Protein AF-A0A182VD23-F1 (afdb_monomer)

Mean predicted aligned error: 19.73 Å

Secondary structure (DSSP, 8-state):
---SSHHHHHHHHHHHHHHHHHHHHHHHHHHHHHTSPPPP-----S-------TT--PPPEEETTEEE--PSPGGGS-HHHHHHHHHHHHHH-SSSTTHHHHHHHHHHHHHHHHHHHHHTTSS----EEEEETTEEEEEEETTEEE-SSTTTSEEEETT--EEEEEEEEEETTEEEEEEEEBS--EES--SSS-GGGGT-EE--GGGB--SS-EEEEGGGEEEE----PPP------

Foldseek 3Di:
DDDPPVVVVVVVVVVVVVVVVVVVVVVVVVVVVVPPPDDPDPDDPDDPDDDDDPPDPFDWDDDDPDTHGPDPDPVVDPCPVVVVVVVVLVVQAPDPPPSVVSSVVSVVVVVVVVVVVVVVPDPDFQWDWDDDPPWIWTRLGPPQIATPDQFRQWFAFPVLWIWGWDHWDDDPRWIKTKTWTFPDKAQPDPPPHGNVVVSHIDDDPVRTPPPDIDIDTSVRTDGTDHDDDDPPPDDDD

Radius of gyration: 30.25 Å; Cα contacts (8 Å, |Δi|>4): 244; chains: 1; bounding box: 61×81×71 Å

Structure (mmCIF, N/CA/C/O backbone):
data_AF-A0A182VD23-F1
#
_entry.id   AF-A0A182VD23-F1
#
loop_
_atom_site.group_PDB
_atom_site.id
_atom_site.type_symbol
_atom_site.label_atom_id
_atom_site.label_alt_id
_atom_site.label_comp_id
_atom_site.label_asym_id
_atom_site.label_entity_id
_atom_site.label_seq_id
_atom_site.pdbx_PDB_ins_code
_atom_site.Cartn_x
_atom_site.Cartn_y
_atom_site.Cartn_z
_atom_site.occupancy
_atom_site.B_iso_or_equiv
_atom_site.auth_seq_id
_atom_site.auth_comp_id
_atom_site.auth_asym_id
_atom_site.auth_atom_id
_atom_site.pdbx_PDB_model_num
ATOM 1 N N . MET A 1 1 ? 3.317 13.951 44.340 1.00 42.00 1 MET A N 1
ATOM 2 C CA . MET A 1 1 ? 3.871 12.580 44.381 1.00 42.00 1 MET A CA 1
ATOM 3 C C . MET A 1 1 ? 3.862 12.025 42.963 1.00 42.00 1 MET A C 1
ATOM 5 O O . MET A 1 1 ? 2.855 11.476 42.544 1.00 42.00 1 MET A O 1
ATOM 9 N N . ALA A 1 2 ? 4.922 12.257 42.187 1.00 43.12 2 ALA A N 1
ATOM 10 C CA . ALA A 1 2 ? 5.004 11.820 40.794 1.00 43.12 2 ALA A CA 1
ATOM 11 C C . ALA A 1 2 ? 6.362 11.163 40.509 1.00 43.12 2 ALA A C 1
ATOM 13 O O . ALA A 1 2 ? 7.389 11.606 41.013 1.00 43.12 2 ALA A O 1
ATOM 14 N N . SER A 1 3 ? 6.302 10.138 39.660 1.00 50.72 3 SER A N 1
ATOM 15 C CA . SER A 1 3 ? 7.389 9.475 38.932 1.00 50.72 3 SER A CA 1
ATOM 16 C C . SER A 1 3 ? 8.380 8.613 39.733 1.00 50.72 3 SER A C 1
ATOM 18 O O . SER A 1 3 ? 9.484 9.013 40.091 1.00 50.72 3 SER A O 1
ATOM 20 N N . ASN A 1 4 ? 8.000 7.341 39.913 1.00 46.91 4 ASN A N 1
ATOM 21 C CA . ASN A 1 4 ? 8.939 6.224 40.112 1.00 46.91 4 ASN A CA 1
ATOM 22 C C . ASN A 1 4 ? 8.711 5.077 39.090 1.00 46.91 4 ASN A C 1
ATOM 24 O O . ASN A 1 4 ? 9.325 4.015 39.183 1.00 46.91 4 ASN A O 1
ATOM 28 N N . GLN A 1 5 ? 7.814 5.275 38.110 1.00 49.25 5 GLN A N 1
ATOM 29 C CA . GLN A 1 5 ? 7.507 4.300 37.052 1.00 49.25 5 GLN A CA 1
ATOM 30 C C . GLN A 1 5 ? 8.394 4.475 35.807 1.00 49.25 5 GLN A C 1
ATOM 32 O O . GLN A 1 5 ? 8.805 3.472 35.223 1.00 49.25 5 GLN A O 1
ATOM 37 N N . ASP A 1 6 ? 8.801 5.702 35.465 1.00 48.84 6 ASP A N 1
ATOM 38 C CA . ASP A 1 6 ? 9.590 5.958 34.249 1.00 48.84 6 ASP A CA 1
ATOM 39 C C . ASP A 1 6 ? 10.995 5.344 34.313 1.00 48.84 6 ASP A C 1
ATOM 41 O O . ASP A 1 6 ? 11.477 4.773 33.333 1.00 48.84 6 ASP A O 1
ATOM 45 N N . LYS A 1 7 ? 11.624 5.329 35.496 1.00 47.94 7 LYS A N 1
ATOM 46 C CA . LYS A 1 7 ? 12.974 4.764 35.683 1.00 47.94 7 LYS A CA 1
ATOM 47 C C . LYS A 1 7 ? 13.027 3.238 35.514 1.00 47.94 7 LYS A C 1
ATOM 49 O O . LYS A 1 7 ? 14.047 2.712 35.075 1.00 47.94 7 LYS A O 1
ATOM 54 N N . LYS A 1 8 ? 11.938 2.515 35.814 1.00 47.00 8 LYS A N 1
ATOM 55 C CA . LYS A 1 8 ? 11.879 1.046 35.659 1.00 47.00 8 LYS A CA 1
ATOM 56 C C . LYS A 1 8 ? 11.750 0.617 34.193 1.00 47.00 8 LYS A C 1
ATOM 58 O O . LYS A 1 8 ? 12.290 -0.423 33.822 1.00 47.00 8 LYS A O 1
ATOM 63 N N . SER A 1 9 ? 11.092 1.427 33.360 1.00 53.19 9 SER A N 1
ATOM 64 C CA . SER A 1 9 ? 10.899 1.131 31.933 1.00 53.19 9 SER A CA 1
ATOM 65 C C . SER A 1 9 ? 12.209 1.210 31.129 1.00 53.19 9 SER A C 1
ATOM 67 O O . SER A 1 9 ? 12.491 0.320 30.325 1.00 53.19 9 SER A O 1
ATOM 69 N N . GLY A 1 10 ? 13.067 2.196 31.424 1.00 48.94 10 GLY A N 1
ATOM 70 C CA . GLY A 1 10 ? 14.382 2.350 30.785 1.00 48.94 10 GLY A CA 1
ATOM 71 C C . GLY A 1 10 ? 15.418 1.300 31.210 1.00 48.94 10 GLY A C 1
ATOM 72 O O . GLY A 1 10 ? 16.267 0.897 30.419 1.00 48.94 10 GLY A O 1
ATOM 73 N N . LEU A 1 11 ? 15.334 0.798 32.447 1.00 50.34 11 LEU A N 1
ATOM 74 C CA . LEU A 1 11 ? 16.206 -0.283 32.926 1.00 50.34 11 LEU A CA 1
ATOM 75 C C . LEU A 1 11 ? 15.875 -1.630 32.263 1.00 50.34 11 LEU A C 1
ATOM 77 O O . LEU A 1 11 ? 16.789 -2.375 31.905 1.00 50.34 11 LEU A O 1
ATOM 81 N N . MET A 1 12 ? 14.588 -1.918 32.046 1.00 51.34 12 MET A N 1
ATOM 82 C CA . MET A 1 12 ? 14.136 -3.125 31.341 1.00 51.34 12 MET A CA 1
ATOM 83 C C . MET A 1 12 ? 14.519 -3.108 29.857 1.00 51.34 12 MET A C 1
ATOM 85 O O . MET A 1 12 ? 15.031 -4.107 29.352 1.00 51.34 12 MET A O 1
ATOM 89 N N . SER A 1 13 ? 14.359 -1.977 29.160 1.00 56.91 13 SER A N 1
ATOM 90 C CA . SER A 1 13 ? 14.743 -1.875 27.743 1.00 56.91 13 SER A CA 1
ATOM 91 C C . SER A 1 13 ? 16.252 -2.055 27.541 1.00 56.91 13 SER A C 1
ATOM 93 O O . SER A 1 13 ? 16.683 -2.763 26.629 1.00 56.91 13 SER A O 1
ATOM 95 N N . HIS A 1 14 ? 17.067 -1.515 28.449 1.00 60.25 14 HIS A N 1
ATOM 96 C CA . HIS A 1 14 ? 18.520 -1.652 28.397 1.00 60.25 14 HIS A CA 1
ATOM 97 C C . HIS A 1 14 ? 19.006 -3.061 28.796 1.00 60.25 14 HIS A C 1
ATOM 99 O O . HIS A 1 14 ? 20.056 -3.514 28.327 1.00 60.25 14 HIS A O 1
ATOM 105 N N . ALA A 1 15 ? 18.281 -3.776 29.661 1.00 63.81 15 ALA A N 1
ATOM 106 C CA . ALA A 1 15 ? 18.575 -5.175 29.977 1.00 63.81 15 ALA A CA 1
ATOM 107 C C . ALA A 1 15 ? 18.286 -6.089 28.777 1.00 63.81 15 ALA A C 1
ATOM 109 O O . ALA A 1 15 ? 19.123 -6.916 28.415 1.00 63.81 15 ALA A O 1
ATOM 110 N N . ILE A 1 16 ? 17.153 -5.872 28.104 1.00 66.75 16 ILE A N 1
ATOM 111 C CA . ILE A 1 16 ? 16.765 -6.613 26.901 1.00 66.75 16 ILE A CA 1
ATOM 112 C C . ILE A 1 16 ? 17.766 -6.358 25.766 1.00 66.75 16 ILE A C 1
ATOM 114 O O . ILE A 1 16 ? 18.278 -7.311 25.184 1.00 66.75 16 ILE A O 1
ATOM 118 N N . ALA A 1 17 ? 18.143 -5.100 25.513 1.00 67.44 17 ALA A N 1
ATOM 119 C CA . ALA A 1 17 ? 19.146 -4.763 24.499 1.00 67.44 17 ALA A CA 1
ATOM 120 C C . ALA A 1 17 ? 20.510 -5.437 24.761 1.00 67.44 17 ALA A C 1
ATOM 122 O O . ALA A 1 17 ? 21.162 -5.906 23.829 1.00 67.44 17 ALA A O 1
ATOM 123 N N . ARG A 1 18 ? 20.925 -5.552 26.033 1.00 72.31 18 ARG A N 1
ATOM 124 C CA . ARG A 1 18 ? 22.162 -6.256 26.415 1.00 72.31 18 ARG A CA 1
ATOM 125 C C . ARG A 1 18 ? 22.085 -7.766 26.183 1.00 72.31 18 ARG A C 1
ATOM 127 O O . ARG A 1 18 ? 23.083 -8.350 25.766 1.00 72.31 18 ARG A O 1
ATOM 134 N N . LEU A 1 19 ? 20.929 -8.386 26.421 1.00 72.62 19 LEU A N 1
ATOM 135 C CA . LEU A 1 19 ? 20.718 -9.811 26.148 1.00 72.62 19 LEU A CA 1
ATOM 136 C C . LEU A 1 19 ? 20.740 -10.106 24.644 1.00 72.62 19 LEU A C 1
ATOM 138 O O . LEU A 1 19 ? 21.412 -11.047 24.228 1.00 72.62 19 LEU A O 1
ATOM 142 N N . TYR A 1 20 ? 20.088 -9.269 23.831 1.00 69.62 20 TYR A N 1
ATOM 143 C CA . TYR A 1 20 ? 20.119 -9.409 22.372 1.00 69.62 20 TYR A CA 1
ATOM 144 C C . TYR A 1 20 ? 21.529 -9.242 21.809 1.00 69.62 20 TYR A C 1
ATOM 146 O O . TYR A 1 20 ? 21.958 -10.073 21.015 1.00 69.62 20 TYR A O 1
ATOM 154 N N . LYS A 1 21 ? 22.279 -8.231 22.267 1.00 76.88 21 LYS A N 1
ATOM 155 C CA . LYS A 1 21 ? 23.663 -8.017 21.826 1.00 76.88 21 LYS A CA 1
ATOM 156 C C . LYS A 1 21 ? 24.560 -9.213 22.161 1.00 76.88 21 LYS A C 1
ATOM 158 O O . LYS A 1 21 ? 25.269 -9.701 21.292 1.00 76.88 21 LYS A O 1
ATOM 163 N N . ARG A 1 22 ? 24.463 -9.738 23.389 1.00 80.00 22 ARG A N 1
ATOM 164 C CA . ARG A 1 22 ? 25.243 -10.908 23.820 1.00 80.00 22 ARG A CA 1
ATOM 165 C C . ARG A 1 22 ? 24.900 -12.158 23.004 1.00 80.00 22 ARG A C 1
ATOM 167 O O . ARG A 1 22 ? 25.797 -12.918 22.665 1.00 80.00 22 ARG A O 1
ATOM 174 N N . ARG A 1 23 ? 23.621 -12.357 22.664 1.00 77.94 23 ARG A N 1
ATOM 175 C CA . ARG A 1 23 ? 23.196 -13.488 21.832 1.00 77.94 23 ARG A CA 1
ATOM 176 C C . ARG A 1 23 ? 23.672 -13.354 20.386 1.00 77.94 23 ARG A C 1
ATOM 178 O O . ARG A 1 23 ? 24.032 -14.359 19.788 1.00 77.94 23 ARG A O 1
ATOM 185 N N . LEU A 1 24 ? 23.701 -12.135 19.845 1.00 75.38 2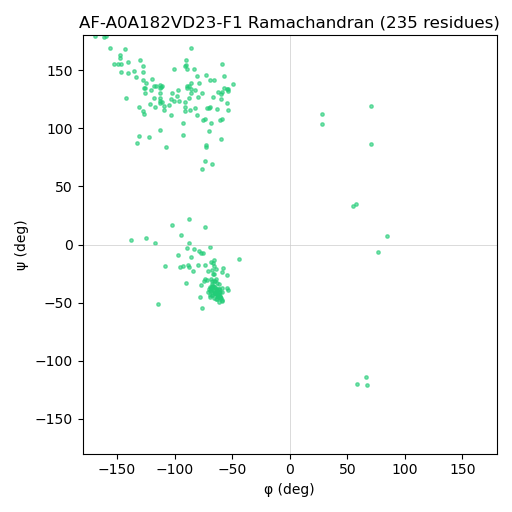4 LEU A N 1
ATOM 186 C CA . LEU A 1 24 ? 24.229 -11.871 18.506 1.00 75.38 24 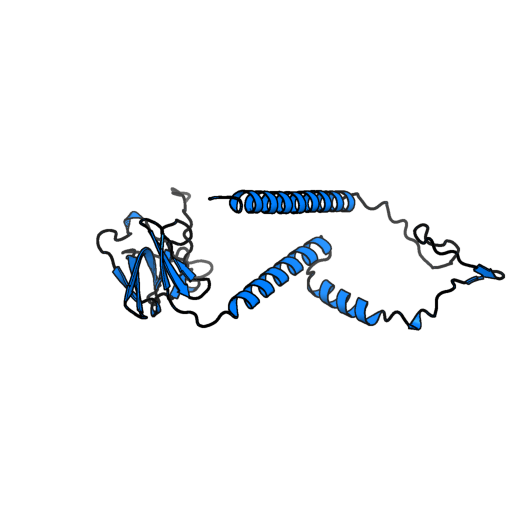LEU A CA 1
ATOM 187 C C . LEU A 1 24 ? 25.730 -12.192 18.429 1.00 75.38 24 LEU A C 1
ATOM 189 O O . LEU A 1 24 ? 26.152 -12.922 17.542 1.00 75.38 24 LEU A O 1
ATOM 193 N N . GLU A 1 25 ? 26.505 -11.720 19.410 1.00 85.19 25 GLU A N 1
ATOM 194 C CA . GLU A 1 25 ? 27.951 -11.975 19.512 1.00 85.19 25 GLU A CA 1
ATOM 195 C C . GLU A 1 25 ? 28.271 -13.471 19.704 1.00 85.19 25 GLU A C 1
ATOM 197 O O . GLU A 1 25 ? 29.299 -13.958 19.235 1.00 85.19 25 GLU A O 1
ATOM 202 N N . GLU A 1 26 ? 27.404 -14.218 20.39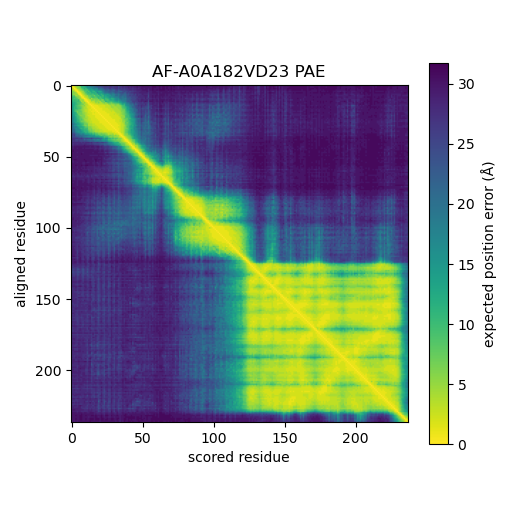5 1.00 82.81 26 GLU A N 1
ATOM 203 C CA . GLU A 1 26 ? 27.528 -15.672 20.567 1.00 82.81 26 GLU A CA 1
ATOM 204 C C . GLU A 1 26 ? 27.282 -16.412 19.244 1.00 82.81 26 GLU A C 1
ATOM 206 O O . GLU A 1 26 ? 28.089 -17.253 18.852 1.00 82.81 26 GLU A O 1
ATOM 211 N N . VAL A 1 27 ? 26.234 -16.027 18.509 1.00 74.81 27 VAL A N 1
ATOM 212 C CA . VAL A 1 27 ? 25.908 -16.597 17.193 1.00 74.81 27 VAL A CA 1
ATOM 213 C C . VAL A 1 27 ? 26.988 -16.278 16.157 1.00 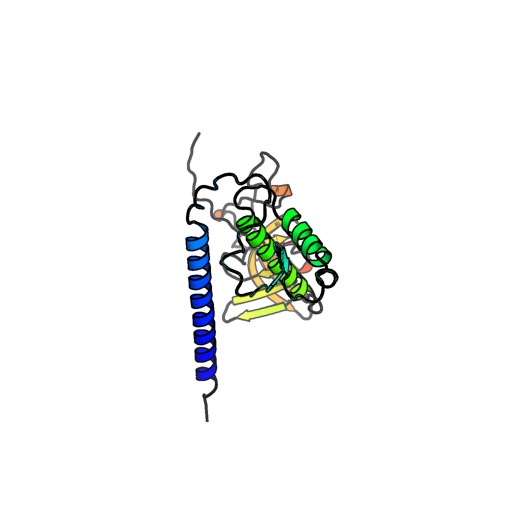74.81 27 VAL A C 1
ATOM 215 O O . VAL A 1 27 ? 27.375 -17.163 15.399 1.00 74.81 27 VAL A O 1
ATOM 218 N N . GLU A 1 28 ? 27.528 -15.057 16.133 1.00 79.38 28 GLU A N 1
ATOM 219 C CA . GLU A 1 28 ? 28.649 -14.702 15.247 1.00 79.38 28 GLU A CA 1
ATOM 220 C C . GLU A 1 28 ? 29.901 -15.536 15.544 1.00 79.38 28 GLU A C 1
ATOM 222 O O . GLU A 1 28 ? 30.595 -15.975 14.625 1.00 79.38 28 GLU A O 1
ATOM 227 N N . ARG A 1 29 ? 30.173 -15.814 16.825 1.00 77.81 29 ARG A N 1
ATOM 228 C CA . ARG A 1 29 ? 31.306 -16.649 17.237 1.00 77.81 29 ARG A CA 1
ATOM 229 C C . ARG A 1 29 ? 31.116 -18.111 16.828 1.00 77.81 29 ARG A C 1
ATOM 231 O O . ARG A 1 29 ? 32.067 -18.731 16.358 1.00 77.81 29 ARG A O 1
ATOM 238 N N . GLU A 1 30 ? 29.904 -18.648 16.955 1.00 77.19 30 GLU A N 1
ATOM 239 C CA . GLU A 1 30 ? 29.556 -19.982 16.446 1.00 77.19 30 GLU A CA 1
ATOM 240 C C . GLU A 1 30 ? 29.680 -20.056 14.917 1.00 77.19 30 GLU A C 1
ATOM 242 O O . GLU A 1 30 ? 30.200 -21.040 14.390 1.00 77.19 30 GLU A O 1
ATOM 247 N N . LEU A 1 31 ? 29.286 -18.997 14.202 1.00 73.12 31 LEU A N 1
ATOM 248 C CA . LEU A 1 31 ? 29.409 -18.917 12.746 1.00 73.12 31 LEU A CA 1
ATOM 249 C C . LEU A 1 31 ? 30.878 -18.914 12.293 1.00 73.12 31 LEU A C 1
ATOM 251 O O . LEU A 1 31 ? 31.228 -19.604 11.339 1.00 73.12 31 LEU A O 1
ATOM 255 N N . LEU A 1 32 ? 31.740 -18.172 12.996 1.00 73.94 32 LEU A N 1
ATOM 256 C CA . LEU A 1 32 ? 33.184 -18.135 12.742 1.00 73.94 32 LEU A CA 1
ATOM 257 C C . LEU A 1 32 ? 33.860 -19.481 13.036 1.00 73.94 32 LEU A C 1
ATOM 259 O O . LEU A 1 32 ? 34.761 -19.887 12.304 1.00 73.94 32 LEU A O 1
ATOM 263 N N . LEU A 1 33 ? 33.411 -20.201 14.070 1.00 69.31 33 LEU A N 1
ATOM 264 C CA . LEU A 1 33 ? 33.880 -21.560 14.360 1.00 69.31 33 LEU A CA 1
ATOM 265 C C . LEU A 1 33 ? 33.423 -22.565 13.293 1.00 69.31 33 LEU A C 1
ATOM 267 O O . LEU A 1 33 ? 34.195 -23.444 12.923 1.00 69.31 33 LEU A O 1
ATOM 271 N N . ALA A 1 34 ? 32.207 -22.417 12.765 1.00 62.03 34 ALA A N 1
ATOM 272 C CA . ALA A 1 34 ? 31.674 -23.268 11.701 1.00 62.03 34 ALA A CA 1
ATOM 273 C C . ALA A 1 34 ? 32.292 -22.994 10.314 1.00 62.03 34 ALA A C 1
ATOM 275 O O . ALA A 1 34 ? 32.177 -23.828 9.421 1.00 62.03 34 ALA A O 1
ATOM 276 N N . GLN A 1 35 ? 32.937 -21.837 10.123 1.00 64.25 35 GLN A N 1
ATOM 277 C CA . GLN A 1 35 ? 33.665 -21.477 8.897 1.00 64.25 35 GLN A CA 1
ATOM 278 C C . GLN A 1 35 ? 35.137 -21.919 8.904 1.00 64.25 35 GLN A C 1
ATOM 280 O O . GLN A 1 35 ? 35.831 -21.736 7.903 1.00 64.25 35 GLN A O 1
ATOM 285 N N . GLN A 1 36 ? 35.628 -22.507 10.000 1.00 60.81 36 GLN A N 1
ATOM 286 C CA . GLN A 1 36 ? 36.935 -23.162 10.001 1.00 60.81 36 GLN A CA 1
ATOM 287 C C . GLN A 1 36 ? 36.896 -24.339 9.008 1.00 60.81 36 GLN A C 1
ATOM 289 O O . GLN A 1 36 ? 35.953 -25.133 9.058 1.00 60.81 36 GLN A O 1
ATOM 294 N N . PRO A 1 37 ? 37.880 -24.471 8.099 1.00 55.38 37 PRO A N 1
ATOM 295 C CA . PRO A 1 37 ? 37.926 -25.597 7.178 1.00 55.38 37 PRO A CA 1
ATOM 296 C C . PRO A 1 37 ? 37.995 -26.892 7.987 1.00 55.38 37 PRO A C 1
ATOM 298 O O . PRO A 1 37 ? 38.863 -27.040 8.851 1.00 55.38 37 PRO A O 1
ATOM 301 N N . GLU A 1 38 ? 37.066 -27.817 7.731 1.00 58.50 38 GLU A N 1
ATOM 302 C CA . GLU A 1 38 ? 37.112 -29.133 8.361 1.00 58.50 38 GLU A CA 1
ATOM 303 C C . GLU A 1 38 ? 38.486 -29.765 8.082 1.00 58.50 38 GLU A C 1
ATOM 305 O O . GLU A 1 38 ? 38.966 -29.703 6.942 1.00 58.50 38 GLU A O 1
ATOM 310 N N . PRO A 1 39 ? 39.158 -30.342 9.097 1.00 51.69 39 PRO A N 1
ATOM 311 C CA . PRO A 1 39 ? 40.423 -31.018 8.868 1.00 51.69 39 PRO A CA 1
ATOM 312 C C . PRO A 1 39 ? 40.216 -32.114 7.815 1.00 51.69 39 PRO A C 1
ATOM 314 O O . PRO A 1 39 ? 39.145 -32.728 7.780 1.00 51.69 39 PRO A O 1
ATOM 317 N N . PRO A 1 40 ? 41.216 -32.370 6.953 1.00 42.97 40 PRO A N 1
ATOM 318 C CA . PRO A 1 40 ? 41.076 -33.313 5.855 1.00 42.97 40 PRO A CA 1
ATOM 319 C C . PRO A 1 40 ? 40.599 -34.664 6.392 1.00 42.97 40 PRO A C 1
ATOM 321 O O . PRO A 1 40 ? 41.277 -35.317 7.188 1.00 42.97 40 PRO A O 1
ATOM 324 N N . THR A 1 41 ? 39.402 -35.066 5.972 1.00 48.59 41 THR A N 1
ATOM 325 C CA . THR A 1 41 ? 38.813 -36.354 6.320 1.00 48.59 41 THR A CA 1
ATOM 326 C C . THR A 1 41 ? 39.594 -37.445 5.599 1.00 48.59 41 THR A C 1
ATOM 328 O O . THR A 1 41 ? 39.390 -37.732 4.421 1.00 48.59 41 THR A O 1
ATOM 331 N N . VAL A 1 42 ? 40.529 -38.067 6.318 1.00 40.94 42 VAL A N 1
ATOM 332 C CA . VAL A 1 42 ? 41.117 -39.339 5.899 1.00 40.94 42 VAL A CA 1
ATOM 333 C C . VAL A 1 42 ? 39.981 -40.357 5.882 1.00 40.94 42 VAL A C 1
ATOM 335 O O . VAL A 1 42 ? 39.350 -40.611 6.907 1.00 40.94 42 VAL A O 1
ATOM 338 N N . GLY A 1 43 ? 39.680 -40.900 4.703 1.00 44.88 43 GLY A N 1
ATOM 339 C CA . GLY A 1 43 ? 38.622 -41.885 4.527 1.00 44.88 43 GLY A CA 1
ATOM 340 C C . GLY A 1 43 ? 38.866 -43.117 5.396 1.00 44.88 43 GLY A C 1
ATOM 341 O O . GLY A 1 43 ? 39.738 -43.929 5.097 1.00 44.88 43 GLY A O 1
ATOM 342 N N . VAL A 1 44 ? 38.069 -43.279 6.451 1.00 35.97 44 VAL A N 1
ATOM 343 C CA . VAL A 1 44 ? 38.044 -44.507 7.249 1.00 35.97 44 VAL A CA 1
ATOM 344 C C . VAL A 1 44 ? 36.952 -45.412 6.687 1.00 35.97 44 VAL A C 1
ATOM 346 O O . VAL A 1 44 ? 35.760 -45.181 6.877 1.00 35.97 44 VAL A O 1
ATOM 349 N N . LYS A 1 45 ? 37.376 -46.452 5.961 1.00 38.81 45 LYS A N 1
ATOM 350 C CA . LYS A 1 45 ? 36.561 -47.642 5.699 1.00 38.81 45 LYS A CA 1
ATOM 351 C C . LYS A 1 45 ? 36.624 -48.569 6.917 1.00 38.81 45 LYS A C 1
ATOM 353 O O . LYS A 1 45 ? 37.696 -48.759 7.476 1.00 38.81 45 LYS A O 1
ATOM 358 N N . SER A 1 46 ? 35.497 -49.232 7.184 1.00 34.53 46 SER A N 1
ATOM 359 C CA . SER A 1 46 ? 35.333 -50.417 8.043 1.00 34.53 46 SER A CA 1
ATOM 360 C C . SER A 1 46 ? 35.488 -50.205 9.553 1.00 34.53 46 SER A C 1
ATOM 362 O O . SER A 1 46 ? 36.545 -49.849 10.063 1.00 34.53 46 SER A O 1
ATOM 364 N N . HIS A 1 47 ? 34.411 -50.505 10.280 1.00 41.06 47 HIS A N 1
ATOM 365 C CA . HIS A 1 47 ? 34.390 -50.579 11.735 1.00 41.06 47 HIS A CA 1
ATOM 366 C C . HIS A 1 47 ? 35.111 -51.839 12.221 1.00 41.06 47 HIS A C 1
ATOM 368 O O . HIS A 1 47 ? 34.564 -52.938 12.164 1.00 41.06 47 HIS A O 1
ATOM 374 N N . ASN A 1 48 ? 36.295 -51.649 12.792 1.00 38.41 48 ASN A N 1
ATOM 375 C CA . ASN A 1 48 ? 36.938 -52.617 13.668 1.00 38.41 48 ASN A CA 1
ATOM 376 C C . ASN A 1 48 ? 37.170 -51.859 14.982 1.00 38.41 48 ASN A C 1
ATOM 378 O O . ASN A 1 48 ? 38.118 -51.088 15.108 1.00 38.41 48 ASN A O 1
ATOM 382 N N . ALA A 1 49 ? 36.216 -51.956 15.908 1.00 41.28 49 ALA A N 1
ATOM 383 C CA . ALA A 1 49 ? 36.185 -51.162 17.131 1.00 41.28 49 ALA A CA 1
ATOM 384 C C . ALA A 1 49 ? 37.421 -51.416 18.012 1.00 41.28 49 ALA A C 1
ATOM 386 O O . ALA A 1 49 ? 37.509 -52.456 18.654 1.00 41.28 49 ALA A O 1
ATOM 387 N N . TYR A 1 50 ? 38.342 -50.450 18.068 1.00 40.84 50 TYR A N 1
ATOM 388 C CA . TYR A 1 50 ? 39.399 -50.386 19.088 1.00 40.84 50 TYR A CA 1
ATOM 389 C C . TYR A 1 50 ? 39.650 -48.974 19.643 1.00 40.84 50 TYR A C 1
ATOM 391 O O . TYR A 1 50 ? 40.513 -48.802 20.499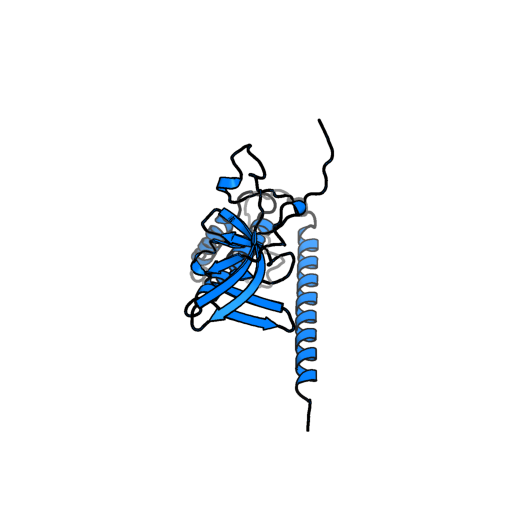 1.00 40.84 50 TYR A O 1
ATOM 399 N N . SER A 1 51 ? 38.879 -47.961 19.237 1.00 41.69 51 SER A N 1
ATOM 400 C CA . SER A 1 51 ? 38.969 -46.619 19.822 1.00 41.69 51 SER A CA 1
ATOM 401 C C . SER A 1 51 ? 37.592 -46.076 20.205 1.00 41.69 51 SER A C 1
ATOM 403 O O . SER A 1 51 ? 36.698 -45.914 19.375 1.00 41.69 51 SER A O 1
ATOM 405 N N . ALA A 1 52 ? 37.417 -45.813 21.501 1.00 43.97 52 ALA A N 1
ATOM 406 C CA . ALA A 1 52 ? 36.273 -45.086 22.030 1.00 43.97 52 ALA A CA 1
ATOM 407 C C . ALA A 1 52 ? 36.384 -43.592 21.670 1.00 43.97 52 ALA A C 1
ATOM 409 O O . ALA A 1 52 ? 37.475 -43.022 21.619 1.00 43.97 52 ALA A O 1
ATOM 410 N N . CYS A 1 53 ? 35.239 -42.956 21.421 1.00 46.47 53 CYS A N 1
ATOM 411 C CA . CYS A 1 53 ? 35.116 -41.522 21.166 1.00 46.47 53 CYS A CA 1
ATOM 412 C C . CYS A 1 53 ? 35.753 -40.699 22.302 1.00 46.47 53 CYS A C 1
ATOM 414 O O . CYS A 1 53 ? 35.299 -40.771 23.441 1.00 46.47 53 CYS A O 1
ATOM 416 N N . MET A 1 54 ? 36.739 -39.849 21.992 1.00 43.19 54 MET A N 1
ATOM 417 C CA . MET A 1 54 ? 37.421 -39.004 22.992 1.00 43.19 54 MET A CA 1
ATOM 418 C C . MET A 1 54 ? 36.539 -37.884 23.584 1.00 43.19 54 MET A C 1
ATOM 420 O O . MET A 1 54 ? 36.994 -37.144 24.451 1.00 43.19 54 MET A O 1
ATOM 424 N N . LYS A 1 55 ? 35.284 -37.736 23.128 1.00 44.62 55 LYS A N 1
ATOM 425 C CA . LYS A 1 55 ? 34.302 -36.783 23.683 1.00 44.62 55 LYS A CA 1
ATOM 426 C C . LYS A 1 55 ? 33.333 -37.413 24.689 1.00 44.62 55 LYS A C 1
ATOM 428 O O . LYS A 1 55 ? 32.571 -36.688 25.322 1.00 44.62 55 LYS A O 1
ATOM 433 N N . CYS A 1 56 ? 33.327 -38.736 24.831 1.00 52.31 56 CYS A N 1
ATOM 434 C CA . CYS A 1 56 ? 32.438 -39.420 25.760 1.00 52.31 56 CYS A CA 1
ATOM 435 C C . CYS A 1 56 ? 33.131 -39.571 27.121 1.00 52.31 56 CYS A C 1
ATOM 437 O O . CYS A 1 56 ? 34.096 -40.314 27.242 1.00 52.31 56 CYS A O 1
ATOM 439 N N . THR A 1 57 ? 32.610 -38.928 28.168 1.00 48.72 57 THR A N 1
ATOM 440 C CA . THR A 1 57 ? 33.020 -39.118 29.580 1.00 48.72 57 THR A CA 1
ATOM 441 C C . THR A 1 57 ? 32.539 -40.446 30.182 1.00 48.72 57 THR A C 1
ATOM 443 O O . THR A 1 57 ? 32.523 -40.624 31.397 1.00 48.72 57 THR A O 1
ATOM 446 N N . ILE A 1 58 ? 32.108 -41.387 29.342 1.00 53.22 58 ILE A N 1
ATOM 447 C CA . ILE A 1 58 ? 31.472 -42.629 29.767 1.00 53.22 58 ILE A CA 1
ATOM 448 C C . ILE A 1 58 ? 32.554 -43.695 29.935 1.00 53.22 58 ILE A C 1
ATOM 450 O O . ILE A 1 58 ? 33.226 -44.068 28.974 1.00 53.22 58 ILE A O 1
ATOM 454 N N . VAL A 1 59 ? 32.695 -44.195 31.160 1.00 56.34 59 VAL A N 1
ATOM 455 C CA . VAL A 1 59 ? 33.618 -45.280 31.501 1.00 56.34 59 VAL A CA 1
ATOM 456 C C . VAL A 1 59 ? 32.956 -46.616 31.150 1.00 56.34 59 VAL A C 1
ATOM 458 O O . VAL A 1 59 ? 31.898 -46.943 31.686 1.00 56.34 59 VAL A O 1
ATOM 461 N N . GLY A 1 60 ? 33.544 -47.366 30.216 1.00 64.06 60 GLY A N 1
ATOM 462 C CA . GLY A 1 60 ? 33.144 -48.742 29.903 1.00 64.06 60 GLY A CA 1
ATOM 463 C C . GLY A 1 60 ? 33.906 -49.762 30.753 1.00 64.06 60 GLY A C 1
ATOM 464 O O . GLY A 1 60 ? 35.026 -49.496 31.186 1.00 64.06 60 GLY A O 1
ATOM 465 N N . GLU A 1 61 ? 33.316 -50.936 30.970 1.00 66.00 61 GLU A N 1
ATOM 466 C CA . GLU A 1 61 ? 33.965 -52.083 31.616 1.00 66.00 61 GLU A CA 1
ATOM 467 C C . GLU A 1 61 ? 34.500 -53.039 30.541 1.00 66.00 61 GLU A C 1
ATOM 469 O O . GLU A 1 61 ? 33.809 -53.343 29.567 1.00 66.00 61 GLU A O 1
ATOM 474 N N . LEU A 1 62 ? 35.745 -53.496 30.683 1.00 69.06 62 LEU A N 1
ATOM 475 C CA . LEU A 1 62 ? 36.351 -54.473 29.779 1.00 69.06 62 LEU A CA 1
ATOM 476 C C . LEU A 1 62 ? 36.204 -55.873 30.384 1.00 69.06 62 LEU A C 1
ATOM 478 O O . LEU A 1 62 ? 36.682 -56.105 31.492 1.00 69.06 62 LEU A O 1
ATOM 482 N N . ASP A 1 63 ? 35.593 -56.798 29.648 1.00 66.56 63 ASP A N 1
ATOM 483 C CA . ASP A 1 63 ? 35.545 -58.217 30.009 1.00 66.56 63 ASP A CA 1
ATOM 484 C C . ASP A 1 63 ? 36.042 -59.067 28.825 1.00 66.56 63 ASP A C 1
ATOM 486 O O . ASP A 1 63 ? 35.497 -59.049 27.713 1.00 66.56 63 ASP A O 1
ATOM 490 N N . GLY A 1 64 ? 37.177 -59.738 29.042 1.00 78.50 64 GLY A N 1
ATOM 491 C CA . GLY A 1 64 ? 37.963 -60.398 28.001 1.00 78.50 64 GLY A CA 1
ATOM 492 C C . GLY A 1 64 ? 38.424 -59.432 26.900 1.00 78.50 64 GLY A C 1
ATOM 493 O O . GLY A 1 64 ? 39.148 -58.470 27.147 1.00 78.50 64 GLY A O 1
ATOM 494 N N . HIS A 1 65 ? 38.007 -59.698 25.658 1.00 66.31 65 HIS A N 1
ATOM 495 C CA . HIS A 1 65 ? 38.293 -58.856 24.485 1.00 66.31 65 HIS A CA 1
ATOM 496 C C . HIS A 1 65 ? 37.105 -57.978 24.062 1.00 66.31 65 HIS A C 1
ATOM 498 O O . HIS A 1 65 ? 37.063 -57.506 22.926 1.00 66.31 65 HIS A O 1
ATOM 504 N N . ARG A 1 66 ? 36.109 -57.780 24.935 1.00 46.44 66 ARG A N 1
ATOM 505 C CA . ARG A 1 66 ? 34.919 -56.976 24.630 1.00 46.44 66 ARG A CA 1
ATOM 506 C C . ARG A 1 66 ? 34.717 -55.876 25.665 1.00 46.44 66 ARG A C 1
ATOM 508 O O . ARG A 1 66 ? 34.892 -56.082 26.860 1.00 46.44 66 ARG A O 1
ATOM 515 N N . MET A 1 67 ? 34.347 -54.696 25.177 1.00 57.62 67 MET A N 1
ATOM 516 C CA . MET A 1 67 ? 34.025 -53.533 26.000 1.00 57.62 67 MET A CA 1
ATOM 517 C C . MET A 1 67 ? 32.505 -53.434 26.162 1.00 57.62 67 MET A C 1
ATOM 519 O O . MET A 1 67 ? 31.775 -53.450 25.170 1.00 57.62 67 MET A O 1
ATOM 523 N N . TYR A 1 68 ? 32.040 -53.327 27.404 1.00 54.41 68 TYR A N 1
ATOM 524 C CA . TYR A 1 68 ? 30.636 -53.204 27.777 1.00 54.41 68 TYR A CA 1
ATOM 525 C C . TYR A 1 68 ? 30.385 -51.817 28.368 1.00 54.41 68 TYR A C 1
ATOM 527 O O . TYR A 1 68 ? 31.090 -51.366 29.268 1.00 54.41 68 TYR A O 1
ATOM 535 N N . PHE A 1 69 ? 29.354 -51.132 27.881 1.00 62.75 69 PHE A N 1
ATOM 536 C CA . PHE A 1 69 ? 28.874 -49.892 28.484 1.00 62.75 69 PHE A CA 1
ATOM 537 C C . PHE A 1 69 ? 27.600 -50.203 29.268 1.00 62.75 69 PHE A C 1
ATOM 539 O O . PHE A 1 69 ? 26.658 -50.761 28.704 1.00 62.75 69 PHE A O 1
ATOM 546 N N . ARG A 1 70 ? 27.564 -49.852 30.560 1.00 52.03 70 ARG A N 1
ATOM 547 C CA . ARG A 1 70 ? 26.378 -50.010 31.417 1.00 52.03 70 ARG A CA 1
ATOM 548 C C . ARG A 1 70 ? 25.321 -48.960 31.060 1.00 52.03 70 ARG A C 1
ATOM 550 O O . ARG A 1 70 ? 25.116 -48.001 31.792 1.00 52.03 70 ARG A O 1
ATOM 557 N N . PHE A 1 71 ? 24.674 -49.122 29.914 1.00 55.25 71 PHE A N 1
ATOM 558 C CA . PHE A 1 71 ? 23.433 -48.423 29.605 1.00 55.25 71 PHE A CA 1
ATOM 559 C C . PHE A 1 71 ? 22.267 -49.387 29.796 1.00 55.25 71 PHE A C 1
ATOM 561 O O . PHE A 1 71 ? 22.289 -50.492 29.250 1.00 55.25 71 PHE A O 1
ATOM 568 N N . ASP A 1 72 ? 21.238 -48.951 30.528 1.00 47.47 72 ASP A N 1
ATOM 569 C CA . ASP A 1 72 ? 19.906 -49.536 30.383 1.00 47.47 72 ASP A CA 1
ATOM 570 C C . ASP A 1 72 ? 19.529 -49.482 28.898 1.00 47.47 72 ASP A C 1
ATOM 572 O O . ASP A 1 72 ? 19.783 -48.488 28.214 1.00 47.47 72 ASP A O 1
ATOM 576 N N . GLY A 1 73 ? 19.041 -50.608 28.378 1.00 50.06 73 GLY A N 1
ATOM 577 C CA . GLY A 1 73 ? 19.199 -50.961 26.969 1.00 50.06 73 GLY A CA 1
ATOM 578 C C . GLY A 1 73 ? 18.822 -49.859 25.971 1.00 50.06 73 GLY A C 1
ATOM 579 O O . GLY A 1 73 ? 17.758 -49.252 26.071 1.00 50.06 73 GLY A O 1
ATOM 580 N N . LEU A 1 74 ? 19.644 -49.716 24.919 1.00 51.75 74 LEU A N 1
ATOM 581 C CA . LEU A 1 74 ? 19.439 -48.887 23.711 1.00 51.75 74 LEU A CA 1
ATOM 582 C C . LEU A 1 74 ? 18.029 -48.963 23.081 1.00 51.75 74 LEU A C 1
ATOM 584 O O . LEU A 1 74 ? 17.688 -48.143 22.237 1.00 51.75 74 LEU A O 1
ATOM 588 N N . LYS A 1 75 ? 17.201 -49.931 23.488 1.00 51.25 75 LYS A N 1
ATOM 589 C CA . LYS A 1 75 ? 15.796 -50.081 23.093 1.00 51.25 75 LYS A CA 1
ATOM 590 C C . LYS A 1 75 ? 14.880 -48.960 23.610 1.00 51.25 75 LYS A C 1
ATOM 592 O O . LYS A 1 75 ? 13.763 -48.849 23.120 1.00 51.25 75 LYS A O 1
ATOM 597 N N . THR A 1 76 ? 15.305 -48.159 24.589 1.00 50.94 76 THR A N 1
ATOM 598 C CA . THR A 1 76 ? 14.485 -47.070 25.161 1.00 50.94 76 THR A CA 1
ATOM 599 C C . THR A 1 76 ? 14.629 -45.737 24.423 1.00 50.94 76 THR A C 1
ATOM 601 O O . THR A 1 76 ? 13.749 -44.884 24.532 1.00 50.94 76 THR A O 1
ATOM 604 N N . ILE A 1 77 ? 15.684 -45.555 23.621 1.00 55.28 77 ILE A N 1
ATOM 605 C CA . ILE A 1 77 ? 15.873 -44.361 22.791 1.00 55.28 77 ILE A CA 1
ATOM 606 C C . ILE A 1 77 ? 15.278 -44.651 21.413 1.00 55.28 77 ILE A C 1
ATOM 608 O O . ILE A 1 77 ? 15.921 -45.230 20.540 1.00 55.28 77 ILE A O 1
ATOM 612 N N . SER A 1 78 ? 14.017 -44.266 21.216 1.00 58.81 78 SER A N 1
ATOM 613 C CA . SER A 1 78 ? 13.381 -44.360 19.903 1.00 58.81 78 SER A CA 1
ATOM 614 C C . SER A 1 78 ? 14.024 -43.356 18.943 1.00 58.81 78 SER A C 1
ATOM 616 O O . SER A 1 78 ? 13.750 -42.155 19.003 1.00 58.81 78 SER A O 1
ATOM 618 N N . ALA A 1 79 ? 14.863 -43.852 18.029 1.00 62.91 79 ALA A N 1
ATOM 619 C CA . ALA A 1 79 ? 15.423 -43.063 16.930 1.00 62.91 79 ALA A CA 1
ATOM 620 C C . ALA A 1 79 ? 14.329 -42.453 16.035 1.00 62.91 79 ALA A C 1
ATOM 622 O O . ALA A 1 79 ? 14.562 -41.446 15.377 1.00 62.91 79 ALA A O 1
ATOM 623 N N . PHE A 1 80 ? 13.114 -43.006 16.075 1.00 67.69 80 PHE A N 1
ATOM 624 C CA . PHE A 1 80 ? 11.991 -42.605 15.236 1.00 67.69 80 PHE A CA 1
ATOM 625 C C . PHE A 1 80 ? 11.592 -41.131 15.402 1.00 67.69 80 PHE A C 1
ATOM 627 O O . PHE A 1 80 ? 11.333 -40.448 14.416 1.00 67.69 80 PHE A O 1
ATOM 634 N N . ILE A 1 81 ? 11.576 -40.606 16.634 1.00 63.09 81 ILE A N 1
ATOM 635 C CA . ILE A 1 81 ? 11.223 -39.193 16.883 1.00 63.09 81 ILE A CA 1
ATOM 636 C C . ILE A 1 81 ? 12.280 -38.269 16.266 1.00 63.09 81 ILE A C 1
ATOM 638 O O . ILE A 1 81 ? 11.958 -37.244 15.663 1.00 63.09 81 ILE A O 1
ATOM 642 N N . PHE A 1 82 ? 13.547 -38.656 16.393 1.00 70.88 82 PHE A N 1
ATOM 643 C CA . PHE A 1 82 ? 14.663 -37.905 15.840 1.00 70.88 82 PHE A CA 1
ATOM 644 C C . PHE A 1 82 ? 14.700 -37.988 14.307 1.00 70.88 82 PHE A C 1
ATOM 646 O O . PHE A 1 82 ? 14.906 -36.976 13.642 1.00 70.88 82 PHE A O 1
ATOM 653 N N . GLU A 1 83 ? 14.430 -39.158 13.731 1.00 69.75 83 GLU A N 1
ATOM 654 C CA . GLU A 1 83 ? 14.344 -39.357 12.282 1.00 69.75 83 GLU A CA 1
ATOM 655 C C . GLU A 1 83 ? 13.189 -38.577 11.654 1.00 69.75 83 GLU A C 1
ATOM 657 O O . GLU A 1 83 ? 13.386 -37.948 10.613 1.00 69.75 83 GLU A O 1
ATOM 662 N N . ALA A 1 84 ? 12.019 -38.554 12.298 1.00 70.94 84 ALA A N 1
ATOM 663 C CA . ALA A 1 84 ? 10.883 -37.752 11.854 1.00 70.94 84 ALA A CA 1
ATOM 664 C C . ALA A 1 84 ? 11.239 -36.256 11.817 1.00 70.94 84 ALA A C 1
ATOM 666 O O . ALA A 1 84 ? 11.020 -35.584 10.810 1.00 70.94 84 ALA A O 1
ATOM 667 N N . PHE A 1 85 ? 11.885 -35.754 12.874 1.00 75.56 85 PHE A N 1
ATOM 668 C CA . PHE A 1 85 ? 12.358 -34.371 12.930 1.00 75.56 85 PHE A CA 1
ATOM 669 C C . PHE A 1 85 ? 13.411 -34.058 11.851 1.00 75.56 85 PHE A C 1
ATOM 671 O O . PHE A 1 85 ? 13.332 -33.033 11.170 1.00 75.56 85 PHE A O 1
ATOM 678 N N . LEU A 1 86 ? 14.384 -34.952 11.644 1.00 76.19 86 LEU A N 1
ATOM 679 C CA . LEU A 1 86 ? 15.403 -34.791 10.603 1.00 76.19 86 LEU A CA 1
ATOM 680 C C . LEU A 1 86 ? 14.814 -34.826 9.193 1.00 76.19 86 LEU A C 1
ATOM 682 O O . LEU A 1 86 ? 15.298 -34.125 8.305 1.00 76.19 86 LEU A O 1
ATOM 686 N N . HIS A 1 87 ? 13.799 -35.652 8.969 1.00 77.88 87 HIS A N 1
ATOM 687 C CA . HIS A 1 87 ? 13.103 -35.726 7.696 1.00 77.88 87 HIS A CA 1
ATOM 688 C C . HIS A 1 87 ? 12.425 -34.393 7.350 1.00 77.88 87 HIS A C 1
ATOM 690 O O . HIS A 1 87 ? 12.555 -33.916 6.221 1.00 77.88 87 HIS A O 1
ATOM 696 N N . ASP A 1 88 ? 11.784 -33.747 8.322 1.00 80.44 88 ASP A N 1
ATOM 697 C CA . ASP A 1 88 ? 11.156 -32.444 8.107 1.00 80.44 88 ASP A CA 1
ATOM 698 C C . ASP A 1 88 ? 12.190 -31.342 7.849 1.00 80.44 88 ASP A C 1
ATOM 700 O O . ASP A 1 88 ? 12.010 -30.537 6.936 1.00 80.44 88 ASP A O 1
ATOM 704 N N . LEU A 1 89 ? 13.326 -31.352 8.557 1.00 77.12 89 LEU A N 1
ATOM 705 C CA . LEU A 1 89 ? 14.437 -30.433 8.277 1.00 77.12 89 LEU A CA 1
ATOM 706 C C . LEU A 1 89 ? 15.016 -30.622 6.871 1.00 77.12 89 LEU A C 1
ATOM 708 O O . LEU A 1 89 ? 15.293 -29.639 6.185 1.00 77.12 89 LEU A O 1
ATOM 712 N N . LYS A 1 90 ? 15.168 -31.869 6.411 1.00 80.75 90 LYS A N 1
ATOM 713 C CA . LYS A 1 90 ? 15.675 -32.167 5.061 1.00 80.75 90 LYS A CA 1
ATOM 714 C C . LYS A 1 90 ? 14.769 -31.603 3.967 1.00 80.75 90 LYS A C 1
ATOM 716 O O . LYS A 1 90 ? 15.285 -31.153 2.953 1.00 80.75 90 LYS A O 1
ATOM 721 N N . LYS A 1 91 ? 13.449 -31.559 4.180 1.00 80.06 91 LYS A N 1
ATOM 722 C CA . LYS A 1 91 ? 12.500 -30.941 3.235 1.00 80.06 91 LYS A CA 1
ATOM 723 C C . LYS A 1 91 ? 12.647 -29.422 3.115 1.00 80.06 91 LYS A C 1
ATOM 725 O O . LYS A 1 91 ? 12.202 -28.856 2.122 1.00 80.06 91 LYS A O 1
ATOM 730 N N . LEU A 1 92 ? 13.234 -28.753 4.110 1.00 76.06 92 LEU A N 1
ATOM 731 C CA . LEU A 1 92 ? 13.456 -27.302 4.074 1.00 76.06 92 LEU A CA 1
ATOM 732 C C . LEU A 1 92 ? 14.679 -26.915 3.229 1.00 76.06 92 LEU A C 1
ATOM 734 O O . LEU A 1 92 ? 14.815 -25.756 2.837 1.00 76.06 92 LEU A O 1
ATOM 738 N N . VAL A 1 93 ? 15.561 -27.873 2.947 1.00 80.31 93 VAL A N 1
ATOM 739 C CA . VAL A 1 93 ? 16.824 -27.660 2.244 1.00 80.31 93 VAL A CA 1
ATOM 740 C C . VAL A 1 93 ? 16.672 -28.071 0.783 1.00 80.31 93 VAL A C 1
ATOM 742 O O . VAL A 1 93 ? 16.344 -29.214 0.485 1.00 80.31 93 VAL A O 1
ATOM 745 N N . HIS A 1 94 ? 16.947 -27.147 -0.137 1.00 70.06 94 HIS A N 1
ATOM 746 C CA . HIS A 1 94 ? 16.783 -27.390 -1.575 1.00 70.06 94 HIS A CA 1
ATOM 747 C C . HIS A 1 94 ? 18.092 -27.830 -2.249 1.00 70.06 94 HIS A C 1
ATOM 749 O O . HIS A 1 94 ? 18.067 -28.417 -3.328 1.00 70.06 94 HIS A O 1
ATOM 755 N N . SER A 1 95 ? 19.248 -27.564 -1.628 1.00 72.44 95 SER A N 1
ATOM 756 C CA . SER A 1 95 ? 20.561 -27.955 -2.151 1.00 72.44 95 SER A CA 1
ATOM 757 C C . SER A 1 95 ? 21.558 -28.297 -1.040 1.00 72.44 95 SER A C 1
ATOM 759 O O . SER A 1 95 ? 21.452 -27.823 0.088 1.00 72.44 95 SER A O 1
ATOM 761 N N . GLY A 1 96 ? 22.565 -29.117 -1.358 1.00 69.06 96 GLY A N 1
ATOM 762 C CA . GLY A 1 96 ? 23.586 -29.533 -0.386 1.00 69.06 96 GLY A CA 1
ATOM 763 C C . GLY A 1 96 ? 24.527 -28.412 0.079 1.00 69.06 96 GLY A C 1
ATOM 764 O O . GLY A 1 96 ? 25.211 -28.573 1.085 1.00 69.06 96 GLY A O 1
ATOM 765 N N . ARG A 1 97 ? 24.570 -27.268 -0.620 1.00 66.75 97 ARG A N 1
ATOM 766 C CA . ARG A 1 97 ? 25.415 -26.123 -0.243 1.00 66.75 97 ARG A CA 1
ATOM 767 C C . ARG A 1 97 ? 24.689 -25.236 0.760 1.00 66.75 97 ARG A C 1
ATOM 769 O O . ARG A 1 97 ? 23.557 -24.832 0.518 1.00 66.75 97 ARG A O 1
ATOM 776 N N . HIS A 1 98 ? 25.359 -24.886 1.857 1.00 73.50 98 HIS A N 1
ATOM 777 C CA . HIS A 1 98 ? 24.794 -24.044 2.921 1.00 73.50 98 HIS A CA 1
ATOM 778 C C . HIS A 1 98 ? 23.472 -24.586 3.495 1.00 73.50 98 HIS A C 1
ATOM 780 O O . HIS A 1 98 ? 22.599 -23.816 3.888 1.00 73.50 98 HIS A O 1
ATOM 786 N N . SER A 1 99 ? 23.320 -25.912 3.552 1.00 79.75 99 SER A N 1
ATOM 787 C CA . SER A 1 99 ? 22.100 -26.595 4.004 1.00 79.75 99 SER A CA 1
ATOM 788 C C . SER A 1 99 ? 21.633 -26.141 5.390 1.00 79.75 99 SER A C 1
ATOM 790 O O . SER A 1 99 ? 20.443 -25.925 5.601 1.00 79.75 99 SER A O 1
ATOM 792 N N . LEU A 1 100 ? 22.569 -25.913 6.313 1.00 75.56 100 LEU A N 1
ATOM 793 C CA . LEU A 1 100 ? 22.270 -25.385 7.644 1.00 75.56 100 LEU A CA 1
ATOM 794 C C . LEU A 1 100 ? 21.740 -23.948 7.594 1.00 75.56 100 LEU A C 1
ATOM 796 O O . LEU A 1 100 ? 20.728 -23.656 8.220 1.00 75.56 100 LEU A O 1
ATOM 800 N N . VAL A 1 101 ? 22.373 -23.065 6.815 1.00 80.19 101 VAL A N 1
ATOM 801 C CA . VAL A 1 101 ? 21.928 -21.668 6.663 1.00 80.19 101 VAL A CA 1
ATOM 802 C C . VAL A 1 101 ? 20.536 -21.621 6.031 1.00 80.19 101 VAL A C 1
ATOM 804 O O . VAL A 1 101 ? 19.664 -20.911 6.527 1.00 80.19 101 VAL A O 1
ATOM 807 N N . GLN A 1 102 ? 20.295 -22.438 4.999 1.00 77.88 102 GLN A N 1
ATOM 808 C CA . GLN A 1 102 ? 18.978 -22.576 4.371 1.00 77.88 102 GLN A CA 1
ATOM 809 C C . GLN A 1 102 ? 17.919 -23.043 5.376 1.00 77.88 102 GLN A C 1
ATOM 811 O O . GLN A 1 102 ? 16.859 -22.428 5.476 1.00 77.88 102 GLN A O 1
ATOM 816 N N . ALA A 1 103 ? 18.211 -24.092 6.152 1.00 81.00 103 ALA A N 1
ATOM 817 C CA . ALA A 1 103 ? 17.291 -24.606 7.160 1.00 81.00 103 ALA A CA 1
ATOM 818 C C . ALA A 1 103 ? 16.983 -23.554 8.237 1.00 81.00 103 ALA A C 1
ATOM 820 O O . ALA A 1 103 ? 15.820 -23.353 8.579 1.00 81.00 103 ALA A O 1
ATOM 821 N N . VAL A 1 104 ? 18.000 -22.838 8.730 1.00 83.00 104 VAL A N 1
ATOM 822 C CA . VAL A 1 104 ? 17.832 -21.764 9.721 1.00 83.00 104 VAL A CA 1
ATOM 823 C C . VAL A 1 104 ? 16.964 -20.637 9.165 1.00 83.00 104 VAL A C 1
ATOM 825 O O . VAL A 1 104 ? 15.993 -20.251 9.813 1.00 83.00 104 VAL A O 1
ATOM 828 N N . HIS A 1 105 ? 17.250 -20.140 7.959 1.00 83.56 105 HIS A N 1
ATOM 829 C CA . HIS A 1 105 ? 16.457 -19.076 7.337 1.00 83.56 105 HIS A CA 1
ATOM 830 C C . HIS A 1 105 ? 15.002 -19.512 7.144 1.00 83.56 105 HIS A C 1
ATOM 832 O O . HIS A 1 105 ? 14.082 -18.785 7.515 1.00 83.56 105 HIS A O 1
ATOM 838 N N . ARG A 1 106 ? 14.779 -20.741 6.667 1.00 83.81 106 ARG A N 1
ATOM 839 C CA . ARG A 1 106 ? 13.428 -21.262 6.443 1.00 83.81 106 ARG A CA 1
ATOM 840 C C . ARG A 1 106 ? 12.655 -21.476 7.745 1.00 83.81 106 ARG A C 1
ATOM 842 O O . ARG A 1 106 ? 11.455 -21.217 7.793 1.00 83.81 106 ARG A O 1
ATOM 849 N N . LEU A 1 107 ? 13.325 -21.897 8.818 1.00 85.44 107 LEU A N 1
ATOM 850 C CA . LEU A 1 107 ? 12.725 -21.974 10.153 1.00 85.44 107 LEU A CA 1
ATOM 851 C C . LEU A 1 107 ? 12.339 -20.588 10.685 1.00 85.44 107 LEU A C 1
ATOM 853 O O . LEU A 1 107 ? 11.254 -20.440 11.248 1.00 85.44 107 LEU A O 1
ATOM 857 N N . LEU A 1 108 ? 13.185 -19.575 10.484 1.00 83.50 108 LEU A N 1
ATOM 858 C CA . LEU A 1 108 ? 12.883 -18.195 10.876 1.00 83.50 108 LEU A CA 1
ATOM 859 C C . LEU A 1 108 ? 11.684 -17.639 10.096 1.00 83.50 108 LEU A C 1
ATOM 861 O O . LEU A 1 108 ? 10.789 -17.044 10.696 1.00 83.50 108 LEU A O 1
ATOM 865 N N . GLU A 1 109 ? 11.613 -17.892 8.790 1.00 82.38 109 GLU A N 1
ATOM 866 C CA . GLU A 1 109 ? 10.459 -17.535 7.957 1.00 82.38 109 GLU A CA 1
ATOM 867 C C . GLU A 1 109 ? 9.171 -18.201 8.463 1.00 82.38 109 GLU A C 1
ATOM 869 O O . GLU A 1 109 ? 8.156 -17.532 8.663 1.00 82.38 109 GLU A O 1
ATOM 874 N N . LEU A 1 110 ? 9.204 -19.510 8.742 1.00 82.56 110 LEU A N 1
ATOM 875 C CA . LEU A 1 110 ? 8.048 -20.238 9.271 1.00 82.56 110 LEU A CA 1
ATOM 876 C C . LEU A 1 110 ? 7.589 -19.681 10.623 1.00 82.56 110 LEU A C 1
ATOM 878 O O . LEU A 1 110 ? 6.387 -19.531 10.850 1.00 82.56 110 LEU A O 1
ATOM 882 N N . GLN A 1 111 ? 8.522 -19.326 11.508 1.00 79.25 111 GLN A N 1
ATOM 883 C CA . GLN A 1 111 ? 8.195 -18.683 12.781 1.00 79.25 111 GLN A CA 1
ATOM 884 C C . GLN A 1 111 ? 7.512 -17.328 12.571 1.00 79.25 111 GLN A C 1
ATOM 886 O O . GLN A 1 111 ? 6.497 -17.057 13.216 1.00 79.25 111 GLN A O 1
ATOM 891 N N . GLN A 1 112 ? 8.003 -16.503 11.642 1.00 74.19 112 GLN A N 1
ATOM 892 C CA . GLN A 1 112 ? 7.376 -15.222 11.304 1.00 74.19 112 GLN A CA 1
ATOM 893 C C . GLN A 1 112 ? 5.955 -15.412 10.757 1.00 74.19 112 GLN A C 1
ATOM 895 O O . GLN A 1 112 ? 5.036 -14.716 11.192 1.00 74.19 112 GLN A O 1
ATOM 900 N N . VAL A 1 113 ? 5.741 -16.400 9.882 1.00 71.69 113 VAL A N 1
ATOM 901 C CA . VAL A 1 113 ? 4.411 -16.737 9.348 1.00 71.69 113 VAL A CA 1
ATOM 902 C C . VAL A 1 113 ? 3.463 -17.189 10.462 1.00 71.69 113 VAL A C 1
ATOM 904 O O . VAL A 1 113 ? 2.314 -16.752 10.510 1.00 71.69 113 VAL A O 1
ATOM 907 N N . VAL A 1 114 ? 3.919 -18.038 11.387 1.00 70.50 114 VAL A N 1
ATOM 908 C CA . VAL A 1 114 ? 3.097 -18.507 12.516 1.00 70.50 114 VAL A CA 1
ATOM 909 C C . VAL A 1 114 ? 2.735 -17.357 13.456 1.00 70.50 114 VAL A C 1
ATOM 911 O O . VAL A 1 114 ? 1.587 -17.257 13.891 1.00 70.50 114 VAL A O 1
ATOM 914 N N . VAL A 1 115 ? 3.683 -16.465 13.754 1.00 66.38 115 VAL A N 1
ATOM 915 C CA . VAL A 1 115 ? 3.429 -15.270 14.570 1.00 66.38 115 VAL A CA 1
ATOM 916 C C . VAL A 1 115 ? 2.433 -14.338 13.874 1.00 66.38 115 VAL A C 1
ATOM 918 O O . VAL A 1 115 ? 1.490 -13.883 14.523 1.00 66.38 115 VAL A O 1
ATOM 921 N N . ALA A 1 116 ? 2.566 -14.120 12.562 1.00 60.72 116 ALA A N 1
ATOM 922 C CA . ALA A 1 116 ? 1.617 -13.333 11.776 1.00 60.72 116 ALA A CA 1
ATOM 923 C C . ALA A 1 116 ? 0.204 -13.945 11.796 1.00 60.72 116 ALA A C 1
ATOM 925 O O . ALA A 1 116 ? -0.765 -13.241 12.076 1.00 60.72 116 ALA A O 1
ATOM 926 N N . LYS A 1 117 ? 0.077 -15.268 11.614 1.00 63.97 117 LYS A N 1
ATOM 927 C CA . LYS A 1 117 ? -1.213 -15.980 11.712 1.00 63.97 117 LYS A CA 1
ATOM 928 C C . LYS A 1 117 ? -1.848 -15.868 13.099 1.00 63.97 117 LYS A C 1
ATOM 930 O O . LYS A 1 117 ? -3.056 -15.714 13.214 1.00 63.97 117 LYS A O 1
ATOM 935 N N . ARG A 1 118 ? -1.055 -15.915 14.175 1.00 61.00 118 ARG A N 1
ATOM 936 C CA . ARG A 1 118 ? -1.575 -15.736 15.544 1.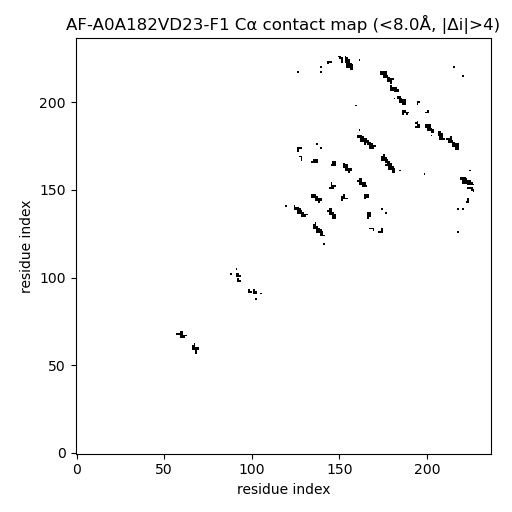00 61.00 118 ARG A CA 1
ATOM 937 C C . ARG A 1 118 ? -2.085 -14.320 15.792 1.00 61.00 118 ARG A C 1
ATOM 939 O O . ARG A 1 118 ? -3.056 -14.153 16.523 1.00 61.00 118 ARG A O 1
ATOM 946 N N . GLN A 1 119 ? -1.462 -13.312 15.183 1.00 59.22 119 GLN A N 1
ATOM 947 C CA . GLN A 1 119 ? -1.955 -11.938 15.260 1.00 59.22 119 GLN A CA 1
ATOM 948 C C . GLN A 1 119 ? -3.294 -11.777 14.531 1.00 59.22 119 GLN A C 1
ATOM 950 O O . GLN A 1 119 ? -4.120 -11.000 15.004 1.00 59.22 119 GLN A O 1
ATOM 955 N N . GLN A 1 120 ? -3.544 -12.548 13.466 1.00 57.03 120 GLN A N 1
ATOM 956 C CA . GLN A 1 120 ? -4.803 -12.533 12.706 1.00 57.03 120 GLN A CA 1
ATOM 957 C C . GLN A 1 120 ? -6.038 -13.031 13.479 1.00 57.03 120 GLN A C 1
ATOM 959 O O . GLN A 1 120 ? -7.160 -12.768 13.068 1.00 57.03 120 GLN A O 1
ATOM 964 N N . ASN A 1 121 ? -5.866 -13.683 14.634 1.00 56.22 121 ASN A N 1
ATOM 965 C CA . ASN A 1 121 ? -6.979 -14.190 15.452 1.00 56.22 121 ASN A CA 1
ATOM 966 C C . ASN A 1 121 ? -7.549 -13.159 16.456 1.00 56.22 121 ASN A C 1
ATOM 968 O O . ASN A 1 121 ? -8.148 -13.542 17.461 1.00 56.22 121 ASN A O 1
ATOM 972 N N . LYS A 1 122 ? -7.350 -11.852 16.234 1.00 54.19 122 LYS A N 1
ATOM 973 C CA . LYS A 1 122 ? -7.993 -10.790 17.034 1.00 54.19 122 LYS A CA 1
ATOM 974 C C . LYS A 1 122 ? -9.412 -10.493 16.514 1.00 54.19 122 LYS A C 1
ATOM 976 O O . LYS A 1 122 ? -9.668 -10.683 15.331 1.00 54.19 122 LYS A O 1
ATOM 981 N N . PRO A 1 123 ? -10.339 -10.049 17.385 1.00 54.81 123 PRO A N 1
ATOM 982 C CA . PRO A 1 123 ? -11.746 -9.912 17.032 1.00 54.81 123 PRO A CA 1
ATOM 983 C C . PRO A 1 123 ? -11.962 -8.774 16.031 1.00 54.81 123 PRO A C 1
ATOM 985 O O . PRO A 1 123 ? -11.316 -7.737 16.156 1.00 54.81 123 PRO A O 1
ATOM 988 N N . VAL A 1 124 ? -12.883 -9.038 15.096 1.00 60.03 124 VAL A N 1
ATOM 989 C CA . VAL A 1 124 ? -13.545 -8.180 14.094 1.00 60.03 124 VAL A CA 1
ATOM 990 C C . VAL A 1 124 ? -12.736 -6.973 13.622 1.00 60.03 124 VAL A C 1
ATOM 992 O O . VAL A 1 124 ? -12.525 -6.003 14.345 1.00 60.03 124 VAL A O 1
ATOM 995 N N . ASP A 1 125 ? -12.354 -7.044 12.352 1.00 70.62 125 ASP A N 1
ATOM 996 C CA . ASP A 1 125 ? -11.582 -6.057 11.612 1.00 70.62 125 ASP A CA 1
ATOM 997 C C . ASP A 1 125 ? -12.379 -4.755 11.391 1.00 70.62 125 ASP A C 1
ATOM 999 O O . ASP A 1 125 ? -12.850 -4.460 10.296 1.00 70.62 125 ASP A O 1
ATOM 1003 N N . GLU A 1 126 ? -12.630 -4.001 12.465 1.00 80.44 126 GLU A N 1
ATOM 1004 C CA . GLU A 1 126 ? -13.366 -2.744 12.377 1.00 80.44 126 GLU A CA 1
ATOM 1005 C C . GLU A 1 126 ? -12.457 -1.609 11.885 1.00 80.44 126 GLU A C 1
ATOM 1007 O O . GLU A 1 126 ? -11.424 -1.314 12.508 1.00 80.44 126 GLU A O 1
ATOM 1012 N N . PRO A 1 127 ? -12.875 -0.887 10.830 1.00 88.62 127 PRO A N 1
ATOM 1013 C CA . PRO A 1 127 ? -12.194 0.317 10.403 1.00 88.62 127 PRO A CA 1
ATOM 1014 C C . PRO A 1 127 ? -12.126 1.346 11.539 1.00 88.62 127 PRO A C 1
ATOM 1016 O O . PRO A 1 127 ? -13.107 1.635 12.242 1.00 88.62 127 PRO A O 1
ATOM 1019 N N . SER A 1 128 ? -10.955 1.944 11.732 1.00 90.94 128 SER A N 1
ATOM 1020 C CA . SER A 1 128 ? -10.745 2.955 12.767 1.00 90.94 128 SER A CA 1
ATOM 1021 C C . SER A 1 128 ? -9.855 4.088 12.287 1.00 90.94 128 SER A C 1
ATOM 1023 O O . SER A 1 128 ? -8.936 3.893 11.496 1.00 90.94 128 SER A O 1
ATOM 1025 N N . VAL A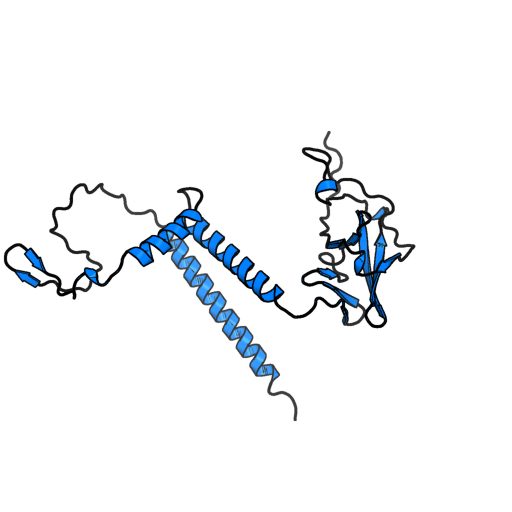 1 129 ? -10.127 5.281 12.808 1.00 92.88 129 VAL A N 1
ATOM 1026 C CA . VAL A 1 129 ? -9.325 6.482 12.583 1.00 92.88 129 VAL A CA 1
ATOM 1027 C C . VAL A 1 129 ? -8.834 6.957 13.940 1.00 92.88 129 VAL A C 1
ATOM 1029 O O . VAL A 1 129 ? -9.600 7.004 14.904 1.00 92.88 129 VAL A O 1
ATOM 1032 N N . ARG A 1 130 ? -7.545 7.270 14.033 1.00 92.56 130 ARG A N 1
ATOM 1033 C CA . ARG A 1 130 ? -6.916 7.842 15.225 1.00 92.56 130 ARG A CA 1
ATOM 1034 C C . ARG A 1 130 ? -6.199 9.118 14.833 1.00 92.56 130 ARG A C 1
ATOM 1036 O O . ARG A 1 130 ? -5.475 9.125 13.843 1.00 92.56 130 ARG A O 1
ATOM 1043 N N . THR A 1 131 ? -6.363 10.168 15.618 1.00 89.19 131 THR A N 1
ATOM 1044 C CA . THR A 1 131 ? -5.599 11.404 15.457 1.00 89.19 131 THR A CA 1
ATOM 1045 C C . THR A 1 131 ? -4.309 11.313 16.272 1.00 89.19 131 THR A C 1
ATOM 1047 O O . THR A 1 131 ? -4.308 10.850 17.414 1.00 89.19 131 THR A O 1
ATOM 1050 N N . VAL A 1 132 ? -3.188 11.705 15.671 1.00 86.38 132 VAL A N 1
ATOM 1051 C CA . VAL A 1 132 ? -1.874 11.781 16.318 1.00 86.38 132 VAL A CA 1
ATOM 1052 C C . VAL A 1 132 ? -1.284 13.148 15.987 1.00 86.38 132 VAL A C 1
ATOM 1054 O O . VAL A 1 132 ? -0.669 13.342 14.944 1.00 86.38 132 VAL A O 1
ATOM 1057 N N . GLY A 1 133 ? -1.512 14.119 16.873 1.00 85.50 133 GLY A N 1
ATOM 1058 C CA . GLY A 1 133 ? -1.182 15.517 16.593 1.00 85.50 133 GLY A CA 1
ATOM 1059 C C . GLY A 1 133 ? -2.065 16.070 15.474 1.00 85.50 133 GLY A C 1
ATOM 1060 O O . GLY A 1 133 ? -3.287 16.077 15.610 1.00 85.50 133 GLY A O 1
ATOM 1061 N N . VAL A 1 134 ? -1.439 16.525 14.386 1.00 83.31 134 VAL A N 1
ATOM 1062 C CA . VAL A 1 134 ? -2.123 17.056 13.190 1.00 83.31 134 VAL A CA 1
ATOM 1063 C C . VAL A 1 134 ? -2.468 15.943 12.191 1.00 83.31 134 VAL A C 1
ATOM 1065 O O . VAL A 1 134 ? -3.358 16.110 11.362 1.00 83.31 134 VAL A O 1
ATOM 1068 N N . ASP A 1 135 ? -1.804 14.788 12.291 1.00 88.69 135 ASP A N 1
ATOM 1069 C CA . ASP A 1 135 ? -1.970 13.690 11.345 1.00 88.69 135 ASP A CA 1
ATOM 1070 C C . ASP A 1 135 ? -3.060 12.710 11.781 1.00 88.69 135 ASP A C 1
ATOM 1072 O O . ASP A 1 135 ? -3.340 12.504 12.967 1.00 88.69 135 ASP A O 1
ATOM 1076 N N . THR A 1 136 ? -3.647 12.037 10.796 1.00 92.06 136 THR A N 1
ATOM 1077 C CA . THR A 1 136 ? -4.603 10.954 11.014 1.00 92.06 136 THR A CA 1
ATOM 1078 C C . THR A 1 136 ? -4.000 9.623 10.580 1.00 92.06 136 THR A C 1
ATOM 1080 O O . THR A 1 136 ? -3.368 9.497 9.531 1.00 92.06 136 THR A O 1
ATOM 1083 N N . ILE A 1 137 ? -4.189 8.606 11.416 1.00 93.12 137 ILE A N 1
ATOM 1084 C CA . ILE A 1 137 ? -3.822 7.220 11.142 1.00 93.12 137 ILE A CA 1
ATOM 1085 C C . ILE A 1 137 ? -5.110 6.439 10.949 1.00 93.12 137 ILE A C 1
ATOM 1087 O O . ILE A 1 137 ? -5.907 6.310 11.883 1.00 93.12 137 ILE A O 1
ATOM 1091 N N . THR A 1 138 ? -5.273 5.864 9.765 1.00 92.94 138 THR A N 1
ATOM 1092 C CA . THR A 1 138 ? -6.470 5.101 9.413 1.00 92.94 138 THR A CA 1
ATOM 1093 C C . THR A 1 138 ? -6.137 3.637 9.276 1.00 92.94 138 THR A C 1
ATOM 1095 O O . THR A 1 138 ? -5.274 3.265 8.495 1.00 92.94 138 THR A O 1
ATOM 1098 N N . THR A 1 139 ? -6.814 2.790 10.040 1.00 92.62 139 THR A N 1
ATOM 1099 C CA . THR A 1 139 ? -6.744 1.336 9.890 1.00 92.62 139 THR A CA 1
ATOM 1100 C C . THR A 1 139 ? -8.011 0.894 9.185 1.00 92.62 139 THR A C 1
ATOM 1102 O O . THR A 1 139 ? -9.089 1.012 9.758 1.00 92.62 139 THR A O 1
ATOM 1105 N N . VAL A 1 140 ? -7.884 0.438 7.941 1.00 89.81 140 VAL A N 1
ATOM 1106 C CA . VAL A 1 140 ? -9.012 -0.052 7.133 1.00 89.81 140 VAL A CA 1
ATOM 1107 C C . VAL A 1 140 ? -9.382 -1.465 7.568 1.00 89.81 140 VAL A C 1
ATOM 1109 O O . VAL A 1 140 ? -10.551 -1.775 7.749 1.00 89.81 140 VAL A O 1
ATOM 1112 N N . ARG A 1 141 ? -8.356 -2.301 7.735 1.00 88.38 141 ARG A N 1
ATOM 1113 C CA . ARG A 1 141 ? -8.416 -3.695 8.178 1.00 88.38 141 ARG A CA 1
ATOM 1114 C C . ARG A 1 141 ? -7.037 -4.125 8.678 1.00 88.38 141 ARG A C 1
ATOM 1116 O O . ARG A 1 141 ? -6.080 -3.342 8.627 1.00 88.38 141 ARG A O 1
ATOM 1123 N N . GLN A 1 142 ? -6.890 -5.347 9.153 1.00 82.12 142 GLN A N 1
ATOM 1124 C CA . GLN A 1 142 ? -5.710 -5.787 9.861 1.00 82.12 142 GLN A CA 1
ATOM 1125 C C . GLN A 1 142 ? -4.506 -5.810 8.923 1.00 82.12 142 GLN A C 1
ATOM 1127 O O . GLN A 1 142 ? -4.535 -6.385 7.839 1.00 82.12 142 GLN A O 1
ATOM 1132 N N . GLY A 1 143 ? -3.428 -5.138 9.333 1.00 83.25 143 GLY A N 1
ATOM 1133 C CA . GLY A 1 143 ? -2.237 -4.959 8.497 1.00 83.25 143 GLY A CA 1
ATOM 1134 C C . GLY A 1 143 ? -2.386 -3.900 7.396 1.00 83.25 143 GLY A C 1
ATOM 1135 O O . GLY A 1 143 ? -1.387 -3.533 6.781 1.00 83.25 143 GLY A O 1
ATOM 1136 N N . PHE A 1 144 ? -3.582 -3.338 7.193 1.00 90.50 144 PHE A N 1
ATOM 1137 C CA . PHE A 1 144 ? -3.838 -2.253 6.249 1.00 90.50 144 PHE A CA 1
ATOM 1138 C C . PHE A 1 144 ? -4.076 -0.936 6.995 1.00 90.50 144 PHE A C 1
ATOM 1140 O O . PHE A 1 144 ? -5.208 -0.518 7.247 1.00 90.50 144 PHE A O 1
ATOM 1147 N N . ALA A 1 145 ? -2.966 -0.278 7.333 1.00 92.38 145 ALA A N 1
ATOM 1148 C CA . ALA A 1 145 ? -2.963 1.057 7.917 1.00 92.38 145 ALA A CA 1
ATOM 1149 C C . ALA A 1 145 ? -2.354 2.094 6.964 1.00 92.38 145 ALA A C 1
ATOM 1151 O O . ALA A 1 145 ? -1.303 1.839 6.360 1.00 92.38 145 ALA A O 1
ATOM 1152 N N . LEU A 1 146 ? -3.006 3.255 6.903 1.00 94.25 146 LEU A N 1
ATOM 1153 C CA . LEU A 1 146 ? -2.637 4.441 6.142 1.00 94.25 146 LEU A CA 1
ATOM 1154 C C . LEU A 1 146 ? -2.212 5.569 7.071 1.00 94.25 146 LEU A C 1
ATOM 1156 O O . LEU A 1 146 ? -2.823 5.787 8.123 1.00 94.25 146 LEU A O 1
ATOM 1160 N N . ARG A 1 147 ? -1.128 6.244 6.692 1.00 93.75 147 ARG A N 1
ATOM 1161 C CA . ARG A 1 147 ? -0.519 7.349 7.441 1.00 93.75 147 ARG A CA 1
ATOM 1162 C C . ARG A 1 147 ? 0.129 8.313 6.466 1.00 93.75 147 ARG A C 1
ATOM 1164 O O . ARG A 1 147 ? 0.579 7.894 5.405 1.00 93.75 147 ARG A O 1
ATOM 1171 N N . LYS A 1 148 ? 0.272 9.571 6.872 1.00 90.19 148 LYS A N 1
ATOM 1172 C CA . LYS A 1 148 ? 1.005 10.591 6.117 1.00 90.19 148 LYS A CA 1
ATOM 1173 C C . LYS A 1 148 ? 2.524 10.395 6.245 1.00 90.19 148 LYS A C 1
ATOM 1175 O O . LYS A 1 148 ? 3.231 11.175 6.871 1.00 90.19 148 LYS A O 1
ATOM 1180 N N . ASN A 1 149 ? 3.021 9.278 5.723 1.00 87.94 149 ASN A N 1
ATOM 1181 C CA . ASN A 1 149 ? 4.443 8.975 5.610 1.00 87.94 149 ASN A CA 1
ATOM 1182 C C . ASN A 1 149 ? 4.716 8.283 4.267 1.00 87.94 149 ASN A C 1
ATOM 1184 O O . ASN A 1 149 ? 3.833 7.644 3.703 1.00 87.94 149 ASN A O 1
ATOM 1188 N N . PHE A 1 150 ? 5.953 8.342 3.777 1.00 82.94 150 PHE A N 1
ATOM 1189 C CA . PHE A 1 150 ? 6.284 7.819 2.447 1.00 82.94 150 PHE A CA 1
ATOM 1190 C C . PHE A 1 150 ? 5.880 6.346 2.229 1.00 82.94 150 PHE A C 1
ATOM 1192 O O . PHE A 1 150 ? 5.411 5.972 1.156 1.00 82.94 150 PHE A O 1
ATOM 1199 N N . ARG A 1 151 ? 6.018 5.509 3.265 1.00 84.88 151 ARG A N 1
ATOM 1200 C CA . ARG A 1 151 ? 5.780 4.058 3.196 1.00 84.88 151 ARG A CA 1
ATOM 1201 C C . ARG A 1 151 ? 4.297 3.676 3.207 1.00 84.88 151 ARG A C 1
ATOM 1203 O O . ARG A 1 151 ? 3.913 2.671 2.618 1.00 84.88 151 ARG A O 1
ATOM 1210 N N . ASP A 1 152 ? 3.483 4.432 3.932 1.00 91.31 152 ASP A N 1
ATOM 1211 C CA . ASP A 1 152 ? 2.113 4.084 4.298 1.00 91.31 152 ASP A CA 1
ATOM 1212 C C . ASP A 1 152 ? 1.076 5.047 3.707 1.00 91.31 152 ASP A C 1
ATOM 1214 O O . ASP A 1 152 ? -0.112 4.880 3.972 1.00 91.31 152 ASP A O 1
ATOM 1218 N N . GLN A 1 153 ? 1.500 6.041 2.925 1.00 94.50 153 GLN A N 1
ATOM 1219 C CA . GLN A 1 153 ? 0.607 7.040 2.334 1.00 94.50 153 GLN A CA 1
ATOM 1220 C C . GLN A 1 153 ? -0.065 6.588 1.039 1.00 94.50 153 GLN A C 1
ATOM 1222 O O . GLN A 1 153 ? -0.852 7.347 0.494 1.00 94.50 153 GLN A O 1
ATOM 1227 N N . TRP A 1 154 ? 0.239 5.407 0.506 1.00 94.88 154 TRP A N 1
ATOM 1228 C CA . TRP A 1 154 ? -0.266 4.994 -0.803 1.00 94.88 154 TRP A CA 1
ATOM 1229 C C . TRP A 1 154 ? -1.241 3.829 -0.684 1.00 94.88 154 TRP A C 1
ATOM 1231 O O . TRP A 1 154 ? -0.999 2.842 0.018 1.00 94.88 154 TRP A O 1
ATOM 1241 N N . PHE A 1 155 ? -2.351 3.930 -1.401 1.00 95.25 155 PHE A N 1
ATOM 1242 C CA . PHE A 1 155 ? -3.315 2.850 -1.545 1.00 95.25 155 PHE A CA 1
ATOM 1243 C C . PHE A 1 155 ? -3.890 2.823 -2.947 1.00 95.25 155 PHE A C 1
ATOM 1245 O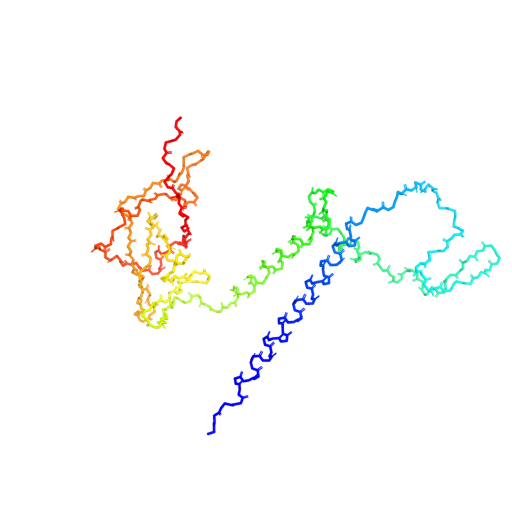 O . PHE A 1 155 ? -3.713 3.755 -3.724 1.00 95.25 155 PHE A O 1
ATOM 1252 N N . MET A 1 156 ? -4.582 1.734 -3.244 1.00 94.75 156 MET A N 1
ATOM 1253 C CA . MET A 1 156 ? -5.288 1.563 -4.496 1.00 94.75 156 MET A CA 1
ATOM 1254 C C . MET A 1 156 ? -6.741 1.182 -4.235 1.00 94.75 156 MET A C 1
ATOM 1256 O O . MET A 1 156 ? -7.046 0.422 -3.306 1.00 94.75 156 MET A O 1
ATOM 1260 N N . THR A 1 157 ? -7.634 1.730 -5.046 1.00 94.62 157 THR A N 1
ATOM 1261 C CA . THR A 1 157 ? -9.071 1.446 -5.029 1.00 94.62 157 THR A CA 1
ATOM 1262 C C . THR A 1 157 ? -9.403 0.209 -5.868 1.00 94.62 157 THR A C 1
ATOM 1264 O O . THR A 1 157 ? -8.582 -0.310 -6.621 1.00 94.62 157 THR A O 1
ATOM 1267 N N . ASN A 1 158 ? -10.632 -0.285 -5.762 1.00 93.31 158 ASN A N 1
ATOM 1268 C CA . ASN A 1 158 ? -11.157 -1.343 -6.628 1.00 93.31 158 ASN A CA 1
ATOM 1269 C C . ASN A 1 158 ? -11.306 -0.927 -8.107 1.00 93.31 158 ASN A C 1
ATOM 1271 O O . ASN A 1 158 ? -11.377 -1.802 -8.965 1.00 93.31 158 ASN A O 1
ATOM 1275 N N . SER A 1 159 ? -11.330 0.375 -8.410 1.00 90.25 159 SER A N 1
ATOM 1276 C CA . SER A 1 159 ? -11.236 0.924 -9.772 1.00 90.25 159 SER A CA 1
ATOM 1277 C C . SER A 1 159 ? -9.811 0.876 -10.342 1.00 90.25 159 SER A C 1
ATOM 1279 O O . SER A 1 159 ? -9.627 1.152 -11.524 1.00 90.25 159 SER A O 1
ATOM 1281 N N . GLY A 1 160 ? -8.809 0.507 -9.534 1.00 88.94 160 GLY A N 1
ATOM 1282 C CA . GLY A 1 160 ? -7.401 0.457 -9.938 1.00 88.94 160 GLY A CA 1
ATOM 1283 C C . GLY A 1 160 ? -6.671 1.798 -9.831 1.00 88.94 160 GLY A C 1
ATOM 1284 O O . GLY A 1 160 ? -5.519 1.898 -10.247 1.00 88.94 160 GLY A O 1
ATOM 1285 N N . GLU A 1 161 ? -7.304 2.825 -9.265 1.00 92.69 161 GLU A N 1
ATOM 1286 C CA . GLU A 1 161 ? -6.701 4.148 -9.090 1.00 92.69 161 GLU A CA 1
ATOM 1287 C C . GLU A 1 161 ? -5.713 4.125 -7.926 1.00 92.69 161 GLU A C 1
ATOM 1289 O O . GLU A 1 161 ? -6.045 3.673 -6.826 1.00 92.69 161 GLU A O 1
ATOM 1294 N N . VAL A 1 162 ? -4.500 4.629 -8.154 1.00 94.88 162 VAL A N 1
ATOM 1295 C CA . VAL A 1 162 ? -3.503 4.832 -7.100 1.00 94.88 162 VAL A CA 1
ATOM 1296 C C . VAL A 1 162 ? -3.719 6.201 -6.466 1.00 94.88 162 VAL A C 1
ATOM 1298 O O . VAL A 1 162 ? -3.736 7.229 -7.144 1.00 94.88 162 VAL A O 1
ATOM 1301 N N . VAL A 1 163 ? -3.858 6.214 -5.143 1.00 96.06 163 VAL A N 1
ATOM 1302 C CA . VAL A 1 163 ? -4.235 7.398 -4.373 1.00 96.06 163 VAL A CA 1
ATOM 1303 C C . VAL A 1 163 ? -3.220 7.658 -3.268 1.00 96.06 163 VAL A C 1
ATOM 1305 O O . VAL A 1 163 ? -2.824 6.754 -2.522 1.00 96.06 163 VAL A O 1
ATOM 1308 N N . ARG A 1 164 ? -2.826 8.927 -3.132 1.00 95.94 164 ARG A N 1
ATOM 1309 C CA . ARG A 1 164 ? -2.055 9.427 -1.994 1.00 95.94 164 ARG A CA 1
ATOM 1310 C C . ARG A 1 164 ? -2.996 9.826 -0.865 1.00 95.94 164 ARG A C 1
ATOM 1312 O O . ARG A 1 164 ? -3.765 10.772 -0.997 1.00 95.94 164 ARG A O 1
ATOM 1319 N N . TYR A 1 165 ? -2.895 9.136 0.257 1.00 96.56 165 TYR A N 1
ATOM 1320 C CA . TYR A 1 165 ? -3.573 9.442 1.506 1.00 96.56 165 TYR A CA 1
ATOM 1321 C C . TYR A 1 165 ? -3.222 10.842 2.019 1.00 96.56 165 TYR A C 1
ATOM 1323 O O . TYR A 1 165 ? -2.045 11.181 2.144 1.00 96.56 165 TYR A O 1
ATOM 1331 N N . GLU A 1 166 ? -4.248 11.609 2.382 1.00 95.12 166 GLU A N 1
ATOM 1332 C CA . GLU A 1 166 ? -4.102 12.903 3.052 1.00 95.12 166 GLU A CA 1
ATOM 1333 C C . GLU A 1 166 ? -4.666 12.843 4.473 1.00 95.12 166 GLU A C 1
ATOM 1335 O O . GLU A 1 166 ? -3.984 13.199 5.434 1.00 95.12 166 GLU A O 1
ATOM 1340 N N . THR A 1 167 ? -5.901 12.357 4.624 1.00 95.12 167 THR A N 1
ATOM 1341 C CA . THR A 1 167 ? -6.537 12.213 5.935 1.00 95.12 167 THR A CA 1
ATOM 1342 C C . THR A 1 167 ? -7.689 11.205 5.899 1.00 95.12 167 THR A C 1
ATOM 1344 O O . THR A 1 167 ? -7.998 10.625 4.860 1.00 95.12 167 THR A O 1
ATOM 1347 N N . ALA A 1 168 ? -8.346 10.975 7.031 1.00 95.50 168 ALA A N 1
ATOM 1348 C CA . ALA A 1 168 ? -9.611 10.263 7.071 1.00 95.50 168 ALA A CA 1
ATOM 1349 C C . ALA A 1 168 ? -10.504 10.775 8.191 1.00 95.50 168 ALA A C 1
ATOM 1351 O O . ALA A 1 168 ? -10.054 11.350 9.184 1.00 95.50 168 ALA A O 1
ATOM 1352 N N . THR A 1 169 ? -11.786 10.477 8.045 1.00 94.38 169 THR A N 1
ATOM 1353 C CA . THR A 1 169 ? -12.817 10.776 9.030 1.00 94.38 169 THR A CA 1
ATOM 1354 C C . THR A 1 169 ? -13.604 9.511 9.344 1.00 94.38 169 THR A C 1
ATOM 1356 O O . THR A 1 169 ? -13.743 8.619 8.506 1.00 94.38 169 THR A O 1
ATOM 1359 N N . LYS A 1 170 ? -14.085 9.407 10.585 1.00 93.19 170 LYS A N 1
ATOM 1360 C CA . LYS A 1 170 ? -14.971 8.327 11.020 1.00 93.19 170 LYS A CA 1
ATOM 1361 C C . LYS A 1 170 ? -16.305 8.928 11.437 1.00 93.19 170 LYS A C 1
ATOM 1363 O O . LYS A 1 170 ? -16.353 9.694 12.398 1.00 93.19 170 LYS A O 1
ATOM 1368 N N . THR A 1 171 ? -17.369 8.548 10.741 1.00 90.56 171 THR A N 1
ATOM 1369 C CA . THR A 1 171 ? -18.743 8.956 11.046 1.00 90.56 171 THR A CA 1
ATOM 1370 C C . THR A 1 171 ? -19.505 7.719 11.495 1.00 90.56 171 THR A C 1
ATOM 1372 O O . THR A 1 171 ? -19.919 6.889 10.691 1.00 90.56 171 THR A O 1
ATOM 1375 N N . GLY A 1 172 ? -19.644 7.546 12.810 1.00 86.44 172 GLY A N 1
ATOM 1376 C CA . GLY A 1 172 ? -20.245 6.336 13.371 1.00 86.44 172 GLY A CA 1
ATOM 1377 C C . GLY A 1 172 ? -19.378 5.098 13.116 1.00 86.44 172 GLY A C 1
ATOM 1378 O O . GLY A 1 172 ? -18.279 4.986 13.665 1.00 86.44 172 GLY A O 1
ATOM 1379 N N . LYS A 1 173 ? -19.883 4.157 12.311 1.00 85.06 173 LYS A N 1
ATOM 1380 C CA . LYS A 1 173 ? -19.154 2.936 11.920 1.00 85.06 173 LYS A CA 1
ATOM 1381 C C . LYS A 1 173 ? -18.391 3.087 10.607 1.00 85.06 173 LYS A C 1
ATOM 1383 O O . LYS A 1 173 ? -17.449 2.331 10.378 1.00 85.06 173 LYS A O 1
ATOM 1388 N N . ASP A 1 174 ? -18.745 4.080 9.802 1.00 89.94 174 ASP A N 1
ATOM 1389 C CA . ASP A 1 174 ? -18.176 4.261 8.477 1.00 89.94 174 ASP A CA 1
ATOM 1390 C C . ASP A 1 174 ? -16.902 5.098 8.546 1.00 89.94 174 ASP A C 1
ATOM 1392 O O . ASP A 1 174 ? -16.816 6.101 9.263 1.00 89.94 174 ASP A O 1
ATOM 1396 N N . VAL A 1 175 ? -15.890 4.657 7.805 1.00 93.94 175 VAL A N 1
ATOM 1397 C CA . VAL A 1 175 ? -14.616 5.359 7.662 1.00 93.94 175 VAL A CA 1
ATOM 1398 C C . VAL A 1 175 ? -14.494 5.838 6.227 1.00 93.94 175 VAL A C 1
ATOM 1400 O O . VAL A 1 175 ? -14.531 5.034 5.294 1.00 93.94 175 VAL A O 1
ATOM 1403 N N . THR A 1 176 ? -14.307 7.144 6.077 1.00 95.88 176 THR A N 1
ATOM 1404 C CA . THR A 1 176 ? -14.089 7.800 4.791 1.00 95.88 176 THR A CA 1
ATOM 1405 C C . THR A 1 176 ? -12.645 8.263 4.726 1.00 95.88 176 THR A C 1
ATOM 1407 O O . THR A 1 176 ? -12.215 9.110 5.511 1.00 95.88 176 THR A O 1
ATOM 1410 N N . VAL A 1 177 ? -11.898 7.692 3.790 1.00 96.31 177 VAL A N 1
ATOM 1411 C CA . VAL A 1 177 ? -10.508 8.034 3.497 1.00 96.31 177 VAL A CA 1
ATOM 1412 C C . VAL A 1 177 ? -10.480 9.139 2.452 1.00 96.31 177 VAL A C 1
ATOM 1414 O O . VAL A 1 177 ? -11.226 9.094 1.480 1.00 96.31 177 VAL A O 1
ATOM 1417 N N . GLN A 1 178 ? -9.624 10.132 2.652 1.00 96.19 178 GLN A N 1
ATOM 1418 C CA . GLN A 1 178 ? -9.464 11.275 1.766 1.00 96.19 178 GLN A CA 1
ATOM 1419 C C . GLN A 1 178 ? -8.051 11.301 1.195 1.00 96.19 178 GLN A C 1
ATOM 1421 O O . GLN A 1 178 ? -7.070 11.081 1.917 1.00 96.19 178 GLN A O 1
ATOM 1426 N N . GLY A 1 179 ? -7.940 11.568 -0.101 1.00 96.44 179 GLY A N 1
ATOM 1427 C CA . GLY A 1 179 ? -6.657 11.553 -0.784 1.00 96.44 179 GLY A CA 1
ATOM 1428 C C . GLY A 1 179 ? -6.699 12.133 -2.189 1.00 96.44 179 GLY A C 1
ATOM 1429 O O . GLY A 1 179 ? -7.742 12.565 -2.672 1.00 96.44 179 GLY A O 1
ATOM 1430 N N . TYR A 1 180 ? -5.534 12.131 -2.823 1.00 96.69 180 TYR A N 1
ATOM 1431 C CA . TYR A 1 180 ? -5.310 12.676 -4.157 1.00 96.69 180 TYR A CA 1
ATOM 1432 C C . TYR A 1 180 ? -4.980 11.540 -5.122 1.00 96.69 180 TYR A C 1
ATOM 1434 O O . TYR A 1 180 ? -4.023 10.797 -4.886 1.00 96.69 180 TYR A O 1
ATOM 1442 N N . ALA A 1 181 ? -5.767 11.395 -6.182 1.00 95.81 181 ALA A N 1
ATOM 1443 C CA . ALA A 1 181 ? -5.523 10.428 -7.248 1.00 95.81 181 ALA A CA 1
ATOM 1444 C C . ALA A 1 181 ? -4.654 11.037 -8.356 1.00 95.81 181 ALA A C 1
ATOM 1446 O O . ALA A 1 181 ? -4.574 12.260 -8.512 1.00 95.81 181 ALA A O 1
ATOM 1447 N N . PHE A 1 182 ? -4.006 10.186 -9.144 1.00 94.50 182 PHE A N 1
ATOM 1448 C CA . PHE A 1 182 ? -3.339 10.624 -10.367 1.00 94.50 182 PHE A CA 1
ATOM 1449 C C . PHE A 1 182 ? -4.353 10.817 -11.497 1.00 94.50 182 PHE A C 1
ATOM 1451 O O . PHE A 1 182 ? -5.218 9.971 -11.703 1.00 94.50 182 PHE A O 1
ATOM 1458 N N . TYR A 1 183 ? -4.198 11.879 -12.291 1.00 92.19 183 TYR A N 1
ATOM 1459 C CA . TYR A 1 183 ? -4.938 12.025 -13.553 1.00 92.19 183 TYR A CA 1
ATOM 1460 C C . TYR A 1 183 ? -4.531 10.969 -14.578 1.00 92.19 183 TYR A C 1
ATOM 1462 O O . TYR A 1 183 ? -5.317 10.572 -15.438 1.00 92.19 183 TYR A O 1
ATOM 1470 N N . LYS A 1 184 ? -3.265 10.552 -14.508 1.00 90.94 184 LYS A N 1
ATOM 1471 C CA . LYS A 1 184 ? -2.665 9.602 -15.426 1.00 90.94 184 LYS A CA 1
ATOM 1472 C C . LYS A 1 184 ? -1.722 8.675 -14.674 1.00 90.94 184 LYS A C 1
ATOM 1474 O O . LYS A 1 184 ? -0.790 9.111 -14.007 1.00 90.94 184 LYS A O 1
ATOM 1479 N N . GLN A 1 185 ? -1.952 7.384 -14.849 1.00 93.06 185 GLN A N 1
ATOM 1480 C CA . GLN A 1 185 ? -1.048 6.312 -14.457 1.00 93.06 185 GLN A CA 1
ATOM 1481 C C . GLN A 1 185 ? -0.970 5.311 -15.610 1.00 93.06 185 GLN A C 1
ATOM 1483 O O . GLN A 1 185 ? -1.926 5.156 -16.373 1.00 93.06 185 GLN A O 1
ATOM 1488 N N . VAL A 1 186 ? 0.168 4.646 -15.756 1.00 93.62 186 VAL A N 1
ATOM 1489 C CA . VAL A 1 186 ? 0.404 3.624 -16.784 1.00 93.62 186 VAL A CA 1
ATOM 1490 C C . VAL A 1 186 ? 0.973 2.361 -16.135 1.00 93.62 186 VAL A C 1
ATOM 1492 O O . VAL A 1 186 ? 1.518 2.443 -15.032 1.00 93.62 186 VAL A O 1
ATOM 1495 N N . PRO A 1 187 ? 0.869 1.182 -16.768 1.00 92.88 187 PRO A N 1
ATOM 1496 C CA . PRO A 1 187 ? 1.642 0.017 -16.346 1.00 92.88 187 PRO A CA 1
ATOM 1497 C C . PRO A 1 187 ? 3.133 0.377 -16.286 1.00 92.88 187 PRO A C 1
ATOM 1499 O O . PRO A 1 187 ? 3.652 1.026 -17.193 1.00 92.88 187 PRO A O 1
ATOM 1502 N N . ALA A 1 188 ? 3.819 -0.011 -15.211 1.00 90.94 188 ALA A N 1
ATOM 1503 C CA . ALA A 1 188 ? 5.248 0.245 -15.043 1.00 90.94 188 ALA A CA 1
ATOM 1504 C C . ALA A 1 188 ? 6.106 -0.488 -16.086 1.00 90.94 188 ALA A C 1
ATOM 1506 O O . ALA A 1 188 ? 7.156 0.012 -16.475 1.00 90.94 188 ALA A O 1
ATOM 1507 N N . PHE A 1 189 ? 5.657 -1.658 -16.542 1.00 89.06 189 PHE A N 1
ATOM 1508 C CA . PHE A 1 189 ? 6.279 -2.419 -17.621 1.00 89.06 189 PHE A CA 1
ATOM 1509 C C . PHE A 1 189 ? 5.232 -3.283 -18.335 1.00 89.06 189 PHE A C 1
ATOM 1511 O O . PHE A 1 189 ? 4.190 -3.626 -17.771 1.00 89.06 189 PHE A O 1
ATOM 1518 N N . THR A 1 190 ? 5.507 -3.626 -19.591 1.00 92.19 190 THR A N 1
ATOM 1519 C CA . THR A 1 190 ? 4.652 -4.501 -20.412 1.00 92.19 190 THR A CA 1
ATOM 1520 C C . THR A 1 190 ? 5.251 -5.885 -20.646 1.00 92.19 190 THR A C 1
ATOM 1522 O O . THR A 1 190 ? 4.521 -6.805 -20.992 1.00 92.19 190 THR A O 1
ATOM 1525 N N . GLU A 1 191 ? 6.560 -6.032 -20.443 1.00 84.75 191 GLU A N 1
ATOM 1526 C CA . GLU A 1 191 ? 7.316 -7.268 -20.649 1.00 84.75 191 GLU A CA 1
ATOM 1527 C C . GLU A 1 191 ? 7.970 -7.706 -19.329 1.00 84.75 191 GLU A C 1
ATOM 1529 O O . GLU A 1 191 ? 8.435 -6.845 -18.575 1.00 84.75 191 GLU A O 1
ATOM 1534 N N . PRO A 1 192 ? 8.037 -9.017 -19.023 1.00 88.12 192 PRO A N 1
ATOM 1535 C CA . PRO A 1 192 ? 7.530 -10.156 -19.809 1.00 88.12 192 PRO A CA 1
ATOM 1536 C C . PRO A 1 192 ? 6.004 -10.352 -19.717 1.00 88.12 192 PRO A C 1
ATOM 1538 O O . PRO A 1 192 ? 5.438 -11.212 -20.385 1.00 88.12 192 PRO A O 1
ATOM 1541 N N . CYS A 1 193 ? 5.340 -9.598 -18.845 1.00 88.75 193 CYS A N 1
ATOM 1542 C CA . CYS A 1 193 ? 3.890 -9.529 -18.742 1.00 88.75 193 CYS A CA 1
ATOM 1543 C C . CYS A 1 193 ? 3.472 -8.126 -18.304 1.00 88.75 193 CYS A C 1
ATOM 1545 O O . CYS A 1 193 ? 4.279 -7.343 -17.790 1.00 88.75 193 CYS A O 1
ATOM 1547 N N . LEU A 1 194 ? 2.194 -7.808 -18.501 1.00 91.69 194 LEU A N 1
ATOM 1548 C CA . LEU A 1 194 ? 1.661 -6.496 -18.185 1.00 91.69 194 LEU A CA 1
ATOM 1549 C C . LEU A 1 194 ? 1.620 -6.281 -16.668 1.00 91.69 194 LEU A C 1
ATOM 1551 O O . LEU A 1 194 ? 0.901 -6.962 -15.937 1.00 91.69 194 LEU A O 1
ATOM 1555 N N . SER A 1 195 ? 2.353 -5.283 -16.184 1.00 91.62 195 SER A N 1
ATOM 1556 C CA . SER A 1 195 ? 2.529 -5.053 -14.748 1.00 91.62 195 SER A CA 1
ATOM 1557 C C . SER A 1 195 ? 1.229 -4.702 -14.008 1.00 91.62 195 SER A C 1
ATOM 1559 O O . SER A 1 195 ? 1.142 -4.887 -12.792 1.00 91.62 195 SER A O 1
ATOM 1561 N N . SER A 1 196 ? 0.198 -4.225 -14.717 1.00 89.94 196 SER A N 1
ATOM 1562 C CA . SER A 1 196 ? -1.119 -3.936 -14.138 1.00 89.94 196 SER A CA 1
ATOM 1563 C C . SER A 1 196 ? -1.840 -5.193 -13.646 1.00 89.94 196 SER A C 1
ATOM 1565 O O . SER A 1 196 ? -2.623 -5.099 -12.708 1.00 89.94 196 SER A O 1
ATOM 1567 N N . GLU A 1 197 ? -1.536 -6.374 -14.196 1.00 88.88 197 GLU A N 1
ATOM 1568 C CA . GLU A 1 197 ? -2.044 -7.653 -13.670 1.00 88.88 197 GLU A CA 1
ATOM 1569 C C . GLU A 1 197 ? -1.521 -7.930 -12.251 1.00 88.88 197 GLU A C 1
ATOM 1571 O O . GLU A 1 197 ? -2.203 -8.541 -11.429 1.00 88.88 197 GLU A O 1
ATOM 1576 N N . ALA A 1 198 ? -0.326 -7.421 -11.939 1.00 87.19 198 ALA A N 1
ATOM 1577 C CA . ALA A 1 198 ? 0.285 -7.466 -10.614 1.00 87.19 198 ALA A CA 1
ATOM 1578 C C . ALA A 1 198 ? 0.021 -6.194 -9.783 1.00 87.19 198 ALA A C 1
ATOM 1580 O O . ALA A 1 198 ? 0.584 -6.048 -8.698 1.00 87.19 198 ALA A O 1
ATOM 1581 N N . ASN A 1 199 ? -0.836 -5.285 -10.263 1.00 91.62 199 ASN A N 1
ATOM 1582 C CA . ASN A 1 199 ? -1.115 -3.981 -9.656 1.00 91.62 199 ASN A CA 1
ATOM 1583 C C . ASN A 1 199 ? 0.119 -3.077 -9.484 1.00 91.62 199 ASN A C 1
ATOM 1585 O O . ASN A 1 199 ? 0.235 -2.332 -8.508 1.00 91.62 199 ASN A O 1
ATOM 1589 N N . ILE A 1 200 ? 1.052 -3.150 -10.430 1.00 91.69 200 ILE A N 1
ATOM 1590 C CA . ILE A 1 200 ? 2.256 -2.323 -10.451 1.00 91.69 200 ILE A CA 1
ATOM 1591 C C . ILE A 1 200 ? 2.067 -1.244 -11.516 1.00 91.69 200 ILE A C 1
ATOM 1593 O O . ILE A 1 200 ? 1.904 -1.546 -12.701 1.00 91.69 200 ILE A O 1
ATOM 1597 N N . TYR A 1 201 ? 2.121 0.013 -11.090 1.00 92.50 201 TYR A N 1
ATOM 1598 C CA . TYR A 1 201 ? 1.884 1.182 -11.931 1.00 92.50 201 TYR A CA 1
ATOM 1599 C C . TYR A 1 201 ? 3.041 2.174 -11.821 1.00 92.50 201 TYR A C 1
ATOM 1601 O O . TYR A 1 201 ? 3.731 2.233 -10.804 1.00 92.50 201 TYR A O 1
ATOM 1609 N N . SER A 1 202 ? 3.219 2.964 -12.874 1.00 92.25 202 SER A N 1
ATOM 1610 C CA . SER A 1 202 ? 4.093 4.128 -12.920 1.00 92.25 202 SER A CA 1
ATOM 1611 C C . SER A 1 202 ? 3.246 5.375 -13.154 1.00 92.25 202 SER A C 1
ATOM 1613 O O . SER A 1 202 ? 2.317 5.371 -13.967 1.00 92.25 202 SER A O 1
ATOM 1615 N N . ALA A 1 203 ? 3.545 6.439 -12.420 1.00 91.88 203 ALA A N 1
ATOM 1616 C CA . ALA A 1 203 ? 2.866 7.719 -12.537 1.00 91.88 203 ALA A CA 1
ATOM 1617 C C . ALA A 1 203 ? 3.856 8.852 -12.265 1.00 91.88 203 ALA A C 1
ATOM 1619 O O . ALA A 1 203 ? 4.792 8.700 -11.477 1.00 91.88 203 ALA A O 1
ATOM 1620 N N . ASN A 1 204 ? 3.648 9.995 -12.916 1.00 91.94 204 ASN A N 1
ATOM 1621 C CA . ASN A 1 204 ? 4.439 11.188 -12.655 1.00 91.94 204 ASN A CA 1
ATOM 1622 C C . ASN A 1 204 ? 3.819 11.957 -11.483 1.00 91.94 204 ASN A C 1
ATOM 1624 O O . ASN A 1 204 ? 2.617 12.207 -11.470 1.00 91.94 204 ASN A O 1
ATOM 1628 N N . MET A 1 205 ? 4.633 12.392 -10.519 1.00 90.94 205 M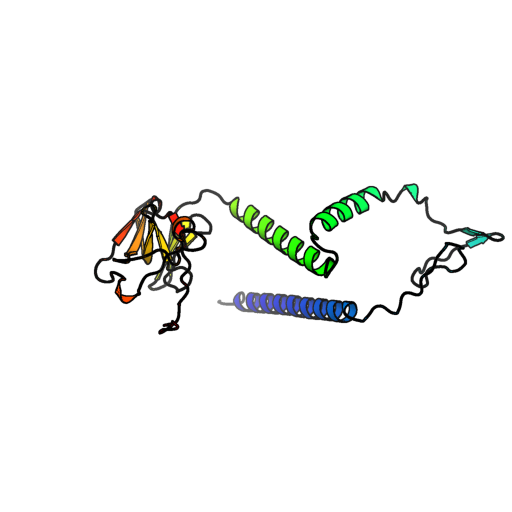ET A N 1
ATOM 1629 C CA . MET A 1 205 ? 4.166 13.227 -9.403 1.00 90.94 205 MET A CA 1
ATOM 1630 C C . MET A 1 205 ? 3.536 14.551 -9.859 1.00 90.94 205 MET A C 1
ATOM 1632 O O . MET A 1 205 ? 2.707 15.094 -9.134 1.00 90.94 205 MET A O 1
ATOM 1636 N N . ALA A 1 206 ? 3.880 15.051 -11.050 1.00 90.94 206 ALA A N 1
ATOM 1637 C CA . ALA A 1 206 ? 3.230 16.212 -11.661 1.00 90.94 206 ALA A CA 1
ATOM 1638 C C . ALA A 1 206 ? 1.761 15.950 -12.051 1.00 90.94 206 ALA A C 1
ATOM 1640 O O . ALA A 1 206 ? 0.967 16.886 -12.078 1.00 90.94 206 ALA A O 1
ATOM 1641 N N . ASP A 1 207 ? 1.395 14.688 -12.300 1.00 92.75 207 ASP A N 1
ATOM 1642 C CA . ASP A 1 207 ? 0.031 14.273 -12.645 1.00 92.75 207 ASP A CA 1
ATOM 1643 C C . ASP A 1 207 ? -0.822 13.982 -11.397 1.00 92.75 207 ASP A C 1
ATOM 1645 O O . ASP A 1 207 ? -1.982 13.581 -11.517 1.00 92.75 207 ASP A O 1
ATOM 1649 N N . LEU A 1 208 ? -0.268 14.150 -10.190 1.00 93.69 208 LEU A N 1
ATOM 1650 C CA . LEU A 1 208 ? -1.019 13.992 -8.950 1.00 93.69 208 LEU A CA 1
ATOM 1651 C C . LEU A 1 208 ? -1.981 15.172 -8.785 1.00 93.69 208 LEU A C 1
ATOM 1653 O O . LEU A 1 208 ? -1.556 16.320 -8.628 1.00 93.69 208 LEU A O 1
ATOM 1657 N N . ASN A 1 209 ? -3.283 14.894 -8.768 1.00 93.06 209 ASN A N 1
ATOM 1658 C CA . ASN A 1 209 ? -4.302 15.920 -8.613 1.00 93.06 209 ASN A CA 1
ATOM 1659 C C . ASN A 1 209 ? -4.331 16.445 -7.173 1.00 93.06 209 ASN A C 1
ATOM 1661 O O . ASN A 1 209 ? -5.137 15.995 -6.371 1.00 93.06 209 ASN A O 1
ATOM 1665 N N . MET A 1 210 ? -3.475 17.409 -6.829 1.00 91.12 210 MET A N 1
ATOM 1666 C CA . MET A 1 210 ? -3.527 18.061 -5.512 1.00 91.12 210 MET A CA 1
ATOM 1667 C C . MET A 1 210 ? -4.632 19.127 -5.388 1.00 91.12 210 MET A C 1
ATOM 1669 O O . MET A 1 210 ? -4.796 19.699 -4.314 1.00 91.12 210 MET A O 1
ATOM 1673 N N . GLY A 1 211 ? -5.346 19.442 -6.475 1.00 88.19 211 GLY A N 1
ATOM 1674 C CA . GLY A 1 211 ? -6.396 20.466 -6.488 1.00 88.19 211 GLY A CA 1
ATOM 1675 C C . GLY A 1 211 ? -7.756 19.953 -6.015 1.00 88.19 211 GLY A C 1
ATOM 1676 O O . GLY A 1 211 ? -8.578 20.740 -5.551 1.00 88.19 211 GLY A O 1
ATOM 1677 N N . GLU A 1 212 ? -7.983 18.644 -6.095 1.00 91.81 212 GLU A N 1
ATOM 1678 C CA . GLU A 1 212 ? -9.247 18.008 -5.744 1.00 91.81 212 GLU A CA 1
ATOM 1679 C C . GLU A 1 212 ? -9.016 16.882 -4.736 1.00 91.81 212 GLU A C 1
ATOM 1681 O O . GLU A 1 212 ? -8.417 15.849 -5.038 1.00 91.81 212 GLU A O 1
ATOM 1686 N N . LEU A 1 213 ? -9.505 17.083 -3.513 1.00 94.81 213 LEU A N 1
ATOM 1687 C CA . LEU A 1 213 ? -9.470 16.057 -2.481 1.00 94.81 213 LEU A CA 1
ATOM 1688 C C . LEU A 1 213 ? -10.629 15.081 -2.702 1.00 94.81 213 LEU A C 1
ATOM 1690 O O . LEU A 1 213 ? -11.792 15.433 -2.511 1.00 94.81 213 LEU A O 1
ATOM 1694 N N . GLN A 1 214 ? -10.311 13.846 -3.078 1.00 95.56 214 GLN A N 1
ATOM 1695 C CA . GLN A 1 214 ? -11.306 12.808 -3.323 1.00 95.56 214 GLN A CA 1
ATOM 1696 C C . GLN A 1 214 ? -11.618 12.023 -2.047 1.00 95.56 214 GLN A C 1
ATOM 1698 O O . GLN A 1 214 ? -10.783 11.894 -1.148 1.00 95.56 214 GLN A O 1
ATOM 1703 N N . HIS A 1 215 ? -12.844 11.504 -1.964 1.00 96.19 215 HIS A N 1
ATOM 1704 C CA . HIS A 1 215 ? -13.377 10.803 -0.798 1.00 96.19 215 HIS A CA 1
ATOM 1705 C C . HIS A 1 215 ? -13.716 9.358 -1.159 1.00 96.19 215 HIS A C 1
ATOM 1707 O O . HIS A 1 215 ? -14.512 9.104 -2.061 1.00 96.19 215 HIS A O 1
ATOM 1713 N N . TYR A 1 216 ? -13.172 8.415 -0.399 1.00 95.81 216 TYR A N 1
ATOM 1714 C CA . TYR A 1 216 ? -13.327 6.985 -0.631 1.00 95.81 216 TYR A CA 1
ATOM 1715 C C . TYR A 1 216 ? -13.862 6.304 0.622 1.00 95.81 216 TYR A C 1
ATOM 1717 O O . TYR A 1 216 ? -13.329 6.475 1.721 1.00 95.81 216 TYR A O 1
ATOM 1725 N N . ALA A 1 217 ? -14.908 5.498 0.463 1.00 94.25 217 ALA A N 1
ATOM 1726 C CA . ALA A 1 217 ? -15.354 4.617 1.531 1.00 94.25 217 ALA A CA 1
ATOM 1727 C C . ALA A 1 217 ? -14.282 3.552 1.801 1.00 94.25 217 ALA A C 1
ATOM 1729 O O . ALA A 1 217 ? -13.692 3.010 0.871 1.00 94.25 217 ALA A O 1
ATOM 1730 N N . SER A 1 218 ? -14.054 3.194 3.064 1.00 91.94 218 SER A N 1
ATOM 1731 C CA . SER A 1 218 ? -13.064 2.173 3.441 1.00 91.94 218 SER A CA 1
ATOM 1732 C C . SER A 1 218 ? -13.250 0.826 2.723 1.00 91.94 218 SER A C 1
ATOM 1734 O O . SER A 1 218 ? -12.280 0.098 2.525 1.00 91.94 218 SER A O 1
ATOM 1736 N N . SER A 1 219 ? -14.475 0.510 2.295 1.00 90.88 219 SER A N 1
ATOM 1737 C CA . SER A 1 219 ? -14.822 -0.693 1.534 1.00 90.88 219 SER A CA 1
ATOM 1738 C C . SER A 1 219 ? -14.313 -0.699 0.089 1.00 90.88 219 SER A C 1
ATOM 1740 O O . SER A 1 219 ? -14.144 -1.778 -0.475 1.00 90.88 219 SER A O 1
ATOM 1742 N N . THR A 1 220 ? -14.043 0.463 -0.519 1.00 93.25 220 THR A N 1
ATOM 1743 C CA . THR A 1 220 ? -13.522 0.551 -1.896 1.00 93.25 220 THR A CA 1
ATOM 1744 C C . THR A 1 220 ? -12.001 0.430 -1.955 1.00 93.25 220 THR A C 1
ATOM 1746 O O . THR A 1 220 ? -11.439 0.261 -3.037 1.00 93.25 220 THR A O 1
ATOM 1749 N N . LEU A 1 221 ? -11.320 0.477 -0.803 1.00 93.44 221 LEU A N 1
ATOM 1750 C CA . LEU A 1 221 ? -9.868 0.359 -0.707 1.00 93.44 221 LEU A CA 1
ATOM 1751 C C . LEU A 1 221 ? -9.433 -1.100 -0.896 1.00 93.44 221 LEU A C 1
ATOM 1753 O O . LEU A 1 221 ? -9.578 -1.956 -0.012 1.00 93.44 221 LEU A O 1
ATOM 1757 N N . MET A 1 222 ? -8.836 -1.372 -2.055 1.00 92.69 222 MET A N 1
ATOM 1758 C CA . MET A 1 222 ? -8.427 -2.710 -2.454 1.00 92.69 222 MET A CA 1
ATOM 1759 C C . MET A 1 222 ? -7.164 -3.151 -1.728 1.00 92.69 222 MET A C 1
ATOM 1761 O O . MET A 1 222 ? -7.178 -4.193 -1.077 1.00 92.69 222 MET A O 1
ATOM 1765 N N . CYS A 1 223 ? -6.078 -2.385 -1.792 1.00 90.56 223 CYS A N 1
ATOM 1766 C CA . CYS A 1 223 ? -4.839 -2.738 -1.105 1.00 90.56 223 CYS A CA 1
ATOM 1767 C C . CYS A 1 223 ? -3.962 -1.520 -0.816 1.00 90.56 223 CYS A C 1
ATOM 1769 O O . CYS A 1 223 ? -4.196 -0.408 -1.291 1.00 90.56 223 CYS A O 1
ATOM 1771 N N . LYS A 1 224 ? -2.942 -1.759 0.004 1.00 92.81 224 LYS A N 1
ATOM 1772 C CA . LYS A 1 224 ? -1.880 -0.802 0.273 1.00 92.81 224 LYS A CA 1
ATOM 1773 C C . LYS A 1 224 ? -0.847 -0.869 -0.845 1.00 92.81 224 LYS A C 1
ATOM 1775 O O . LYS A 1 224 ? -0.397 -1.963 -1.181 1.00 92.81 224 LYS A O 1
ATOM 1780 N N . ALA A 1 225 ? -0.452 0.286 -1.361 1.00 90.94 225 ALA A N 1
ATOM 1781 C CA . ALA A 1 225 ? 0.603 0.398 -2.355 1.00 90.94 225 ALA A CA 1
ATOM 1782 C C . ALA A 1 225 ? 1.915 0.828 -1.684 1.00 90.94 225 ALA A C 1
ATOM 1784 O O . ALA A 1 225 ? 1.914 1.502 -0.653 1.00 90.94 225 ALA A O 1
ATOM 1785 N N . ALA A 1 226 ? 3.039 0.420 -2.266 1.00 88.56 226 ALA A N 1
ATOM 1786 C CA . ALA A 1 226 ? 4.362 0.888 -1.880 1.00 88.56 226 ALA A CA 1
ATOM 1787 C C . ALA A 1 226 ? 4.925 1.712 -3.037 1.00 88.56 226 ALA A C 1
ATOM 1789 O O . ALA A 1 226 ? 4.970 1.228 -4.166 1.00 88.56 226 ALA A O 1
ATOM 1790 N N . ALA A 1 227 ? 5.338 2.946 -2.756 1.00 88.75 227 ALA A N 1
ATOM 1791 C CA . ALA A 1 227 ? 6.002 3.774 -3.749 1.00 88.75 227 ALA A CA 1
ATOM 1792 C C . ALA A 1 227 ? 7.503 3.481 -3.769 1.00 88.75 227 ALA A C 1
ATOM 1794 O O . ALA A 1 227 ? 8.137 3.338 -2.721 1.00 88.75 227 ALA A O 1
ATOM 1795 N N . VAL A 1 228 ? 8.055 3.425 -4.976 1.00 87.31 228 VAL A N 1
ATOM 1796 C CA . VAL A 1 228 ? 9.492 3.378 -5.232 1.00 87.31 228 VAL A CA 1
ATOM 1797 C C . VAL A 1 228 ? 9.812 4.585 -6.098 1.00 87.31 228 VAL A C 1
ATOM 1799 O O . VAL A 1 228 ? 9.245 4.739 -7.178 1.00 87.31 228 VAL A O 1
ATOM 1802 N N . GLU A 1 229 ? 10.688 5.458 -5.609 1.00 83.62 229 GLU A N 1
ATOM 1803 C CA . GLU A 1 229 ? 11.204 6.557 -6.418 1.00 83.62 229 GLU A CA 1
ATOM 1804 C C . GLU A 1 229 ? 12.131 5.977 -7.482 1.00 83.62 229 GLU A C 1
ATOM 1806 O O . GLU A 1 229 ? 13.149 5.356 -7.174 1.00 83.62 229 GLU A O 1
ATOM 1811 N N . THR A 1 230 ? 11.758 6.159 -8.743 1.00 77.38 230 THR A N 1
ATOM 1812 C CA . THR A 1 230 ? 12.650 5.916 -9.870 1.00 77.38 230 THR A CA 1
ATOM 1813 C C . THR A 1 230 ? 13.351 7.235 -10.166 1.00 77.38 230 THR A C 1
ATOM 1815 O O . THR A 1 230 ? 12.708 8.271 -10.345 1.00 77.38 230 THR A O 1
ATOM 1818 N N . GLY A 1 231 ? 14.685 7.234 -10.128 1.00 62.81 231 GLY A N 1
ATOM 1819 C CA . GLY A 1 231 ? 15.451 8.392 -10.578 1.00 62.81 231 GLY A CA 1
ATOM 1820 C C . GLY A 1 231 ? 15.115 8.696 -12.038 1.00 62.81 231 GLY A C 1
ATOM 1821 O O . GLY A 1 231 ? 14.698 7.803 -12.775 1.00 62.81 231 GLY A O 1
ATOM 1822 N N . GLN A 1 232 ? 15.291 9.948 -12.467 1.00 49.81 232 GLN A N 1
ATOM 1823 C CA . GLN A 1 232 ? 15.279 10.280 -13.891 1.00 49.81 232 GLN A CA 1
ATOM 1824 C C . GLN A 1 232 ? 16.399 9.495 -14.589 1.00 49.81 232 GLN A C 1
ATOM 1826 O O . GLN A 1 232 ? 17.528 9.968 -14.688 1.00 49.81 232 GLN A O 1
ATOM 1831 N N . GLU A 1 233 ? 16.099 8.300 -15.088 1.00 43.12 233 GLU A N 1
ATOM 1832 C CA . GLU A 1 233 ? 16.894 7.677 -16.136 1.00 43.12 233 GLU A CA 1
ATOM 1833 C C . GLU A 1 233 ? 16.586 8.436 -17.426 1.00 43.12 233 GLU A C 1
ATOM 1835 O O . GLU A 1 233 ? 15.674 8.125 -18.191 1.00 43.12 233 GLU A O 1
ATOM 1840 N N . GLY A 1 234 ? 17.322 9.529 -17.620 1.00 39.25 234 GLY A N 1
ATOM 1841 C CA . GLY A 1 234 ? 17.498 10.096 -18.942 1.00 39.25 234 GLY A CA 1
ATOM 1842 C C . GLY A 1 234 ? 18.142 9.045 -19.844 1.00 39.25 234 GLY A C 1
ATOM 1843 O O . GLY A 1 234 ? 19.149 8.459 -19.465 1.00 39.25 234 GLY A O 1
ATOM 1844 N N . LEU A 1 235 ? 17.526 8.832 -21.009 1.00 40.41 235 LEU A N 1
ATOM 1845 C CA . LEU A 1 235 ? 18.099 8.264 -22.232 1.00 40.41 235 LEU A CA 1
ATOM 1846 C C . LEU A 1 235 ? 19.277 7.289 -22.053 1.00 40.41 235 LEU A C 1
ATOM 1848 O O . LEU A 1 235 ? 20.427 7.715 -21.984 1.00 40.41 235 LEU A O 1
ATOM 1852 N N . LEU A 1 236 ? 19.007 5.995 -22.203 1.00 30.83 236 LEU A N 1
ATOM 1853 C CA . LEU A 1 236 ? 19.934 5.099 -22.895 1.00 30.83 236 LEU A CA 1
ATOM 1854 C C . LEU A 1 236 ? 19.134 4.257 -23.895 1.00 30.83 236 LEU A C 1
ATOM 1856 O O . LEU A 1 236 ? 18.616 3.190 -23.573 1.00 30.83 236 LEU A O 1
ATOM 1860 N N . LEU A 1 237 ? 18.990 4.831 -25.094 1.00 31.75 237 LEU A N 1
ATOM 1861 C CA . LEU A 1 237 ? 18.958 4.079 -26.350 1.00 31.75 237 LEU A CA 1
ATOM 1862 C C . LEU A 1 237 ? 20.390 3.656 -26.691 1.00 31.75 237 LEU A C 1
ATOM 1864 O O . LEU A 1 237 ? 21.298 4.488 -26.455 1.00 31.75 237 LEU A O 1
#

Solvent-accessible surface area (backbone atoms only — not comparable to full-atom values): 14613 Å² total; per-residue (Å²): 143,83,85,78,62,68,68,56,55,58,53,51,54,54,50,50,54,51,52,52,52,54,53,50,58,50,51,54,50,52,50,57,61,69,66,52,79,76,75,86,79,74,84,81,77,80,93,73,93,83,76,80,66,93,84,58,91,72,81,61,50,76,58,91,96,43,78,45,67,95,60,84,60,76,83,75,64,65,61,61,66,59,50,54,53,50,53,58,51,52,71,56,34,91,51,88,72,62,34,66,59,43,32,52,52,50,52,52,51,51,51,52,52,52,53,52,57,61,63,66,73,59,82,76,73,65,52,44,68,44,77,59,87,94,45,37,40,35,32,53,36,87,94,42,58,38,32,83,42,83,70,32,18,32,30,26,35,74,87,68,49,53,29,40,50,68,43,61,50,66,63,90,80,49,39,40,39,29,25,28,42,50,82,50,72,44,57,62,39,64,72,100,51,56,25,55,84,76,72,37,70,38,66,55,78,87,39,43,35,83,88,54,84,43,81,39,54,52,86,47,55,62,48,79,39,75,78,74,90,74,74,89,78,72,84,86,130

Nearest PDB structures (foldseek):
  7m0r-assembly1_B  TM=6.797E-01  e=5.484E+00  Mus musculus
  6d4f-assembly1_A  TM=5.119E-01  e=5.798E+00  Homo sapiens
  2frs-assembly2_B  TM=4.287E-01  e=6.482E+00  Homo sapiens

Sequence (237 aa):
MASNQDKKSGLMSHAIARLYKRRLEEVERELLLAQQPEPPTVGVKSHNAYSACMKCTIVGELDGHRMYFRFDGLKTISAFIFEAFLHDLKKLVHSGRHSLVQAVHRLLELQQVVVAKRQQNKPVDEPSVRTVGVDTITTVRQGFALRKNFRDQWFMTNSGEVVRYETATKTGKDVTVQGYAFYKQVPAFTEPCLSSEANIYSANMADLNMGELQHYASSTLMCKAAAVETGQEGLLL

pLDDT: mean 74.81, std 18.31, range [30.83, 96.69]

Organism: Anopheles merus (NCBI:txid30066)